Protein AF-A0A9D8HZ42-F1 (afdb_monomer_lite)

pLDDT: mean 72.18, std 19.98, range [39.78, 97.19]

Structure (mmCIF, N/CA/C/O backbone):
data_AF-A0A9D8HZ42-F1
#
_entry.id   AF-A0A9D8HZ42-F1
#
loop_
_atom_site.group_PDB
_atom_site.id
_atom_site.type_symbol
_atom_site.label_atom_id
_atom_site.label_alt_id
_atom_site.label_comp_id
_atom_site.label_asym_id
_atom_site.label_entity_id
_atom_site.label_seq_id
_atom_site.pdbx_PDB_ins_code
_atom_site.Cartn_x
_atom_site.Cartn_y
_atom_site.Cartn_z
_atom_site.occupancy
_atom_site.B_iso_or_equiv
_atom_site.auth_seq_id
_atom_site.auth_comp_id
_atom_site.auth_asym_id
_atom_site.auth_atom_id
_atom_site.pdbx_PDB_model_num
ATOM 1 N N . MET A 1 1 ? 11.167 63.840 -8.674 1.00 50.00 1 MET A N 1
ATOM 2 C CA . MET A 1 1 ? 9.722 63.547 -8.612 1.00 50.00 1 MET A CA 1
ATOM 3 C C . MET A 1 1 ? 9.512 62.473 -7.555 1.00 50.00 1 MET A C 1
ATOM 5 O O . MET A 1 1 ? 9.893 61.334 -7.769 1.00 50.00 1 MET A O 1
ATOM 9 N N . LYS A 1 2 ? 9.051 62.885 -6.369 1.00 45.88 2 LYS A N 1
ATOM 10 C CA . LYS A 1 2 ? 8.659 62.011 -5.256 1.00 45.88 2 LYS A CA 1
ATOM 11 C C . LYS A 1 2 ? 7.223 61.574 -5.529 1.00 45.88 2 LYS A C 1
ATOM 13 O O . LYS A 1 2 ? 6.371 62.453 -5.620 1.00 45.88 2 LYS A O 1
ATOM 18 N N . LEU A 1 3 ? 6.955 60.277 -5.658 1.00 53.12 3 LEU A N 1
ATOM 19 C CA . LEU A 1 3 ? 5.585 59.771 -5.645 1.00 53.12 3 LEU A CA 1
ATOM 20 C C . LEU A 1 3 ? 5.417 58.842 -4.448 1.00 53.12 3 LEU A C 1
ATOM 22 O O . LEU A 1 3 ? 5.932 57.732 -4.385 1.00 53.12 3 LEU A O 1
ATOM 26 N N . VAL A 1 4 ? 4.758 59.434 -3.463 1.00 55.38 4 VAL A N 1
ATOM 27 C CA . VAL A 1 4 ? 4.213 58.860 -2.247 1.00 55.38 4 VAL A CA 1
ATOM 28 C C . VAL A 1 4 ? 2.976 58.060 -2.650 1.00 55.38 4 VAL A C 1
ATOM 30 O O . VAL A 1 4 ? 2.067 58.632 -3.243 1.00 55.38 4 VAL A O 1
ATOM 33 N N . ILE A 1 5 ? 2.914 56.773 -2.310 1.00 61.31 5 ILE A N 1
ATOM 34 C CA . ILE A 1 5 ? 1.642 56.046 -2.222 1.00 61.31 5 ILE A CA 1
ATOM 35 C C . ILE A 1 5 ? 1.498 55.605 -0.769 1.00 61.31 5 ILE A C 1
ATOM 37 O O . ILE A 1 5 ? 2.090 54.633 -0.308 1.00 61.31 5 ILE A O 1
ATOM 41 N N . GLN A 1 6 ? 0.772 56.445 -0.041 1.00 50.09 6 GLN A N 1
ATOM 42 C CA . GLN A 1 6 ? 0.262 56.219 1.299 1.00 50.09 6 GLN A CA 1
ATOM 43 C C . GLN A 1 6 ? -1.041 55.415 1.212 1.00 50.09 6 GLN A C 1
ATOM 45 O O . GLN A 1 6 ? -1.897 55.718 0.387 1.00 50.09 6 GLN A O 1
ATOM 50 N N . LEU A 1 7 ? -1.142 54.424 2.099 1.00 48.72 7 LEU A N 1
ATOM 51 C CA . LEU A 1 7 ? -2.322 53.994 2.856 1.00 48.72 7 LEU A CA 1
ATOM 52 C C . LEU A 1 7 ? -3.714 54.149 2.218 1.00 48.72 7 LEU A C 1
ATOM 54 O O . LEU A 1 7 ? -4.249 55.244 2.065 1.00 48.72 7 LEU A O 1
ATOM 58 N N . SER A 1 8 ? -4.408 53.019 2.095 1.00 49.66 8 SER A N 1
ATOM 59 C CA . SER A 1 8 ? -5.856 52.966 2.295 1.00 49.66 8 SER A CA 1
ATOM 60 C C . SER A 1 8 ? -6.242 51.694 3.050 1.00 49.66 8 SER A C 1
ATOM 62 O O . SER A 1 8 ? -6.147 50.596 2.517 1.00 49.66 8 SER A O 1
ATOM 64 N N . LEU A 1 9 ? -6.648 51.916 4.306 1.00 45.03 9 LEU A N 1
ATOM 65 C CA . LEU A 1 9 ? -7.867 51.397 4.945 1.00 45.03 9 LEU A CA 1
ATOM 66 C C . LEU A 1 9 ? -8.101 49.870 4.894 1.00 45.03 9 LEU A C 1
ATOM 68 O O . LEU A 1 9 ? -8.430 49.312 3.859 1.00 45.03 9 LEU A O 1
ATOM 72 N N . ALA A 1 10 ? -7.986 49.112 5.988 1.00 48.91 10 ALA A N 1
ATOM 73 C CA . ALA A 1 10 ? -8.853 49.164 7.176 1.00 48.91 10 ALA A CA 1
ATOM 74 C C . ALA A 1 10 ? -10.362 49.141 6.846 1.00 48.91 10 ALA A C 1
ATOM 76 O O . ALA A 1 10 ? -11.046 50.139 7.044 1.00 48.91 10 ALA A O 1
ATOM 77 N N . ALA A 1 11 ? -10.868 47.996 6.369 1.00 49.44 11 ALA A N 1
ATOM 78 C CA . ALA A 1 11 ? -12.270 47.580 6.512 1.00 49.44 11 ALA A CA 1
ATOM 79 C C . ALA A 1 11 ? -12.455 46.097 6.122 1.00 49.44 11 ALA A C 1
ATOM 81 O O . ALA A 1 11 ? -12.828 45.787 4.997 1.00 49.44 11 ALA A O 1
ATOM 82 N N . LEU A 1 12 ? -12.253 45.167 7.059 1.00 46.00 12 LEU A N 1
ATOM 83 C CA . LEU A 1 12 ? -13.115 43.980 7.110 1.00 46.00 12 LEU A CA 1
ATOM 84 C C . LEU A 1 12 ? -13.324 43.577 8.571 1.00 46.00 12 LEU A C 1
ATOM 86 O O . LEU A 1 12 ? -12.669 42.710 9.142 1.00 46.00 12 LEU A O 1
ATOM 90 N N . VAL A 1 13 ? -14.212 44.356 9.177 1.00 45.72 13 VAL A N 1
ATOM 91 C CA . VAL A 1 13 ? -14.813 44.157 10.488 1.00 45.72 13 VAL A CA 1
ATOM 92 C C . VAL A 1 13 ? -15.678 42.895 10.463 1.00 45.72 13 VAL A C 1
ATOM 94 O O . VAL A 1 13 ? -16.480 42.705 9.557 1.00 45.72 13 VAL A O 1
ATOM 97 N N . ALA A 1 14 ? -15.480 42.070 11.491 1.00 50.41 14 ALA A N 1
ATOM 98 C CA . ALA A 1 14 ? -16.442 41.204 12.169 1.00 50.41 14 ALA A CA 1
ATOM 99 C C . ALA A 1 14 ? -17.670 40.702 11.382 1.00 50.41 14 ALA A C 1
ATOM 101 O O . ALA A 1 14 ? -18.675 41.396 11.251 1.00 50.41 14 ALA A O 1
ATOM 102 N N . ALA A 1 15 ? -17.659 39.405 11.077 1.00 48.78 15 ALA A N 1
ATOM 103 C CA . ALA A 1 15 ? -18.867 38.586 11.077 1.00 48.78 15 ALA A CA 1
ATOM 104 C C . ALA A 1 15 ? -18.736 37.515 12.174 1.00 48.78 15 ALA A C 1
ATOM 106 O O . ALA A 1 15 ? -18.529 36.336 11.906 1.00 48.78 15 ALA A O 1
ATOM 107 N N . SER A 1 16 ? -18.823 37.954 13.435 1.00 50.09 16 SER A N 1
ATOM 108 C CA . SER A 1 16 ? -19.245 37.085 14.537 1.00 50.09 16 SER A CA 1
ATOM 109 C C . SER A 1 16 ? -20.723 36.774 14.332 1.00 50.09 16 SER A C 1
ATOM 111 O O . SER A 1 16 ? -21.569 37.623 14.608 1.00 50.09 16 SER A O 1
ATOM 113 N N . LEU A 1 17 ? -21.038 35.575 13.852 1.00 53.53 17 LEU A N 1
ATOM 114 C CA . LEU A 1 17 ? -22.392 35.036 13.928 1.00 53.53 17 LEU A CA 1
ATOM 115 C C . LEU A 1 17 ? -22.476 34.087 15.132 1.00 53.53 17 LEU A C 1
ATOM 117 O O . LEU A 1 17 ? -21.701 33.130 15.198 1.00 53.53 17 LEU A O 1
ATOM 121 N N . PRO A 1 18 ? -23.389 34.325 16.091 1.00 55.22 18 PRO A N 1
ATOM 122 C CA . PRO A 1 18 ? -23.717 33.333 17.100 1.00 55.22 18 PRO A CA 1
ATOM 123 C C . PRO A 1 18 ? -24.473 32.193 16.413 1.00 55.22 18 PRO A C 1
ATOM 125 O O . PRO A 1 18 ? -25.532 32.410 15.825 1.00 55.22 18 PRO A O 1
ATOM 128 N N . LEU A 1 19 ? -23.932 30.973 16.472 1.00 51.38 19 LEU A N 1
ATOM 129 C CA . LEU A 1 19 ? -24.676 29.778 16.086 1.00 51.38 19 LEU A CA 1
ATOM 130 C C . LEU A 1 19 ? -25.724 29.524 17.176 1.00 51.38 19 LEU A C 1
ATOM 132 O O . LEU A 1 19 ? -25.480 28.862 18.186 1.00 51.38 19 LEU A O 1
ATOM 136 N N . GLU A 1 20 ? -26.864 30.181 17.001 1.00 52.03 20 GLU A N 1
ATOM 137 C CA . GLU A 1 20 ? -28.043 30.059 17.834 1.00 52.03 20 GLU A CA 1
ATOM 138 C C . GLU A 1 20 ? -28.549 28.614 17.815 1.00 52.03 20 GLU A C 1
ATOM 140 O O . GLU A 1 20 ? -28.597 27.934 16.788 1.00 52.03 20 GLU A O 1
ATOM 145 N N . ALA A 1 21 ? -28.918 28.151 19.000 1.00 55.91 21 ALA A N 1
ATOM 146 C CA . ALA A 1 21 ? -29.422 26.827 19.266 1.00 55.91 21 ALA A CA 1
ATOM 147 C C . ALA A 1 21 ? -30.713 26.541 18.482 1.00 55.91 21 ALA A C 1
ATOM 149 O O . ALA A 1 21 ? -31.799 26.947 18.889 1.00 55.91 21 ALA A O 1
ATOM 150 N N . GLN A 1 22 ? -30.629 25.714 17.440 1.00 51.94 22 GLN A N 1
ATOM 151 C CA . GLN A 1 22 ? -31.795 24.979 16.950 1.00 51.94 22 GLN A CA 1
ATOM 152 C C . GLN A 1 22 ? -32.028 23.746 17.827 1.00 51.94 22 GLN A C 1
ATOM 154 O O . GLN A 1 22 ? -31.732 22.607 17.477 1.00 51.94 22 GLN A O 1
ATOM 159 N N . ARG A 1 23 ? -32.598 23.993 19.011 1.00 57.38 23 ARG A N 1
ATOM 160 C CA . ARG A 1 23 ? -33.447 23.010 19.687 1.00 57.38 23 ARG A CA 1
ATOM 161 C C . ARG A 1 23 ? -34.766 22.965 18.923 1.00 57.38 23 ARG A C 1
ATOM 163 O O . ARG A 1 23 ? -35.568 23.887 19.034 1.00 57.38 23 ARG A O 1
ATOM 170 N N . GLY A 1 24 ? -34.998 21.907 18.149 1.00 49.66 24 GLY A N 1
ATOM 171 C CA . GLY A 1 24 ? -36.220 21.815 17.359 1.00 49.66 24 GLY A CA 1
ATOM 172 C C . GLY A 1 24 ? -36.490 20.456 16.728 1.00 49.66 24 GLY A C 1
ATOM 173 O O . GLY A 1 24 ? -36.229 20.277 15.550 1.00 49.66 24 GLY A O 1
ATOM 174 N N . ARG A 1 25 ? -37.176 19.607 17.507 1.00 51.31 25 ARG A N 1
ATOM 175 C CA . ARG A 1 25 ? -38.093 18.516 17.108 1.00 51.31 25 ARG A CA 1
ATOM 176 C C . ARG A 1 25 ? -37.507 17.115 16.844 1.00 51.31 25 ARG A C 1
ATOM 178 O O . ARG A 1 25 ? -36.838 16.906 15.838 1.00 51.31 25 ARG A O 1
ATOM 185 N N . PRO A 1 26 ? -37.884 16.112 17.667 1.00 53.16 26 PRO A N 1
ATOM 186 C CA . PRO A 1 26 ? -37.837 14.716 17.261 1.00 53.16 26 PRO A CA 1
ATOM 187 C C . PRO A 1 26 ? -39.012 14.454 16.313 1.00 53.16 26 PRO A C 1
ATOM 189 O O . PRO A 1 26 ? -40.171 14.423 16.730 1.00 53.16 26 PRO A O 1
ATOM 192 N N . LEU A 1 27 ? -38.729 14.290 15.023 1.00 54.66 27 LEU A N 1
ATOM 193 C CA . LEU A 1 27 ? -39.674 13.629 14.133 1.00 54.66 27 LEU A CA 1
ATOM 194 C C . LEU A 1 27 ? -39.530 12.131 14.378 1.00 54.66 27 LEU A C 1
ATOM 196 O O . LEU A 1 27 ? -38.496 11.536 14.082 1.00 54.66 27 LEU A O 1
ATOM 200 N N . GLY A 1 28 ? -40.564 11.557 14.992 1.00 52.62 28 GLY A N 1
ATOM 201 C CA . GLY A 1 28 ? -40.719 10.120 15.123 1.00 52.62 28 GLY A CA 1
ATOM 202 C C . GLY A 1 28 ? -40.679 9.485 13.742 1.00 52.62 28 GLY A C 1
ATOM 203 O O . GLY A 1 28 ? -41.594 9.667 12.940 1.00 52.62 28 GLY A O 1
ATOM 204 N N . VAL A 1 29 ? -39.603 8.754 13.473 1.00 50.19 29 VAL A N 1
ATOM 205 C CA . VAL A 1 29 ? -39.558 7.815 12.362 1.00 50.19 29 VAL A CA 1
ATOM 206 C C . VAL A 1 29 ? -40.352 6.603 12.814 1.00 50.19 29 VAL A C 1
ATOM 208 O O . VAL A 1 29 ? -39.977 5.883 13.739 1.00 50.19 29 VAL A O 1
ATOM 211 N N . THR A 1 30 ? -41.508 6.451 12.187 1.00 48.22 30 THR A N 1
ATOM 212 C CA . THR A 1 30 ? -42.338 5.259 12.227 1.00 48.22 30 THR A CA 1
ATOM 213 C C . THR A 1 30 ? -41.481 4.043 11.899 1.00 48.22 30 THR A C 1
ATOM 215 O O . THR A 1 30 ? -40.884 3.968 10.825 1.00 48.22 30 THR A O 1
ATOM 218 N N . VAL A 1 31 ? -41.434 3.113 12.849 1.00 49.31 31 VAL A N 1
ATOM 219 C CA . VAL A 1 31 ? -40.991 1.733 12.670 1.00 49.31 31 VAL A CA 1
ATOM 220 C C . VAL A 1 31 ? -41.809 1.152 11.520 1.00 49.31 31 VAL A C 1
ATOM 222 O O . VAL A 1 31 ? -42.988 0.858 11.679 1.00 49.31 31 VAL A O 1
ATOM 225 N N . GLY A 1 32 ? -41.205 1.105 10.336 1.00 46.09 32 GLY A N 1
ATOM 226 C CA . GLY A 1 32 ? -41.734 0.367 9.205 1.00 46.09 32 GLY A CA 1
ATOM 227 C C . GLY A 1 32 ? -41.406 -1.098 9.417 1.00 46.09 32 GLY A C 1
ATOM 228 O O . GLY A 1 32 ? -40.233 -1.472 9.422 1.00 46.09 32 GLY A O 1
ATOM 229 N N . ASP A 1 33 ? -42.452 -1.889 9.630 1.00 48.25 33 ASP A N 1
ATOM 230 C CA . ASP A 1 33 ? -42.457 -3.339 9.537 1.00 48.25 33 ASP A CA 1
ATOM 231 C C . ASP A 1 33 ? -41.571 -3.823 8.385 1.00 48.25 33 ASP A C 1
ATOM 233 O O . ASP A 1 33 ? -41.801 -3.508 7.216 1.00 48.25 33 ASP A O 1
ATOM 237 N N . ASN A 1 34 ? -40.547 -4.599 8.728 1.00 49.28 34 ASN A N 1
ATOM 238 C CA . ASN A 1 34 ? -39.770 -5.373 7.778 1.00 49.28 34 ASN A CA 1
ATOM 239 C C . ASN A 1 34 ? -40.391 -6.782 7.713 1.00 49.28 34 ASN A C 1
ATOM 241 O O . ASN A 1 34 ? -40.210 -7.547 8.662 1.00 49.28 34 ASN A O 1
ATOM 245 N N . PRO A 1 35 ? -41.133 -7.155 6.651 1.00 58.59 35 PRO A N 1
ATOM 246 C CA . PRO A 1 35 ? -41.781 -8.462 6.567 1.00 58.59 35 PRO A CA 1
ATOM 247 C C . PRO A 1 35 ? -40.843 -9.607 6.139 1.00 58.59 35 PRO A C 1
ATOM 249 O O . PRO A 1 35 ? -41.323 -10.711 5.911 1.00 58.59 35 PRO A O 1
ATOM 252 N N . ASN A 1 36 ? -39.522 -9.404 6.073 1.00 50.81 36 ASN A N 1
ATOM 253 C CA . ASN A 1 36 ? -38.561 -10.468 5.754 1.00 50.81 36 ASN A CA 1
ATOM 254 C C . ASN A 1 36 ? -37.831 -10.999 7.000 1.00 50.81 36 ASN A C 1
ATOM 256 O O . ASN A 1 36 ? -36.605 -11.023 7.071 1.00 50.81 36 ASN A O 1
ATOM 260 N N . ALA A 1 37 ? -38.596 -11.467 7.986 1.00 49.25 37 ALA A N 1
ATOM 261 C CA . ALA A 1 37 ? -38.114 -12.440 8.965 1.00 49.25 37 ALA A CA 1
ATOM 262 C C . ALA A 1 37 ? -38.459 -13.849 8.460 1.00 49.25 37 ALA A C 1
ATOM 264 O O . ALA A 1 37 ? -39.308 -14.546 9.019 1.00 49.25 37 ALA A O 1
ATOM 265 N N . GLU A 1 38 ? -37.832 -14.256 7.353 1.00 45.25 38 GLU A N 1
ATOM 266 C CA . GLU A 1 38 ? -37.942 -15.632 6.887 1.00 45.25 38 GLU A CA 1
ATOM 267 C C . GLU A 1 38 ? -37.168 -16.522 7.863 1.00 45.25 38 GLU A C 1
ATOM 269 O O . GLU A 1 38 ? -35.947 -16.466 8.015 1.00 45.25 38 GLU A O 1
ATOM 274 N N . THR A 1 39 ? -37.954 -17.272 8.620 1.00 50.91 39 THR A N 1
ATOM 275 C CA . THR A 1 39 ? -37.548 -18.155 9.700 1.00 50.91 39 THR A CA 1
ATOM 276 C C . THR A 1 39 ? -36.725 -19.303 9.121 1.00 50.91 39 THR A C 1
ATOM 278 O O . THR A 1 39 ? -37.279 -20.275 8.613 1.00 50.91 39 THR A O 1
ATOM 281 N N . GLN A 1 40 ? -35.397 -19.223 9.213 1.00 48.38 40 GLN A N 1
ATOM 282 C CA . GLN A 1 40 ? -34.543 -20.394 9.029 1.00 48.38 40 GLN A CA 1
ATOM 283 C C . GLN A 1 40 ? -34.653 -21.272 10.278 1.00 48.38 40 GLN A C 1
ATOM 285 O O . GLN A 1 40 ? -33.942 -21.112 11.270 1.00 48.38 40 GLN A O 1
ATOM 290 N N . ALA A 1 41 ? -35.623 -22.182 10.228 1.00 51.25 41 ALA A N 1
ATOM 291 C CA . ALA A 1 41 ? -35.761 -23.288 11.153 1.00 51.25 41 ALA A CA 1
ATOM 292 C C . ALA A 1 41 ? -34.487 -24.144 11.113 1.00 51.25 41 ALA A C 1
ATOM 294 O O . ALA A 1 41 ? -34.112 -24.688 10.073 1.00 51.25 41 ALA A O 1
ATOM 295 N N . GLY A 1 42 ? -33.814 -24.248 12.258 1.00 51.47 42 GLY A N 1
ATOM 296 C CA . GLY A 1 42 ? -32.706 -25.175 12.442 1.00 51.47 42 GLY A CA 1
ATOM 297 C C . GLY A 1 42 ? -33.171 -26.632 12.314 1.00 51.47 42 GLY A C 1
ATOM 298 O O . GLY A 1 42 ? -34.296 -26.953 12.711 1.00 51.47 42 GLY A O 1
ATOM 299 N N . PRO A 1 43 ? -32.331 -27.537 11.785 1.00 67.25 43 PRO A N 1
ATOM 300 C CA . PRO A 1 43 ? -32.638 -28.958 11.801 1.00 67.25 43 PRO A CA 1
ATOM 301 C C . PRO A 1 43 ? -32.551 -29.515 13.236 1.00 67.25 43 PRO A C 1
ATOM 303 O O . PRO A 1 43 ? -31.671 -29.109 14.005 1.00 67.25 43 PRO A O 1
ATOM 306 N N . PRO A 1 44 ? -33.441 -30.451 13.615 1.00 57.88 44 PRO A N 1
ATOM 307 C CA . PRO A 1 44 ? -33.416 -31.070 14.929 1.00 57.88 44 PRO A CA 1
ATOM 308 C C . PRO A 1 44 ? -32.184 -31.962 15.097 1.00 57.88 44 PRO A C 1
ATOM 310 O O . PRO A 1 44 ? -31.760 -32.680 14.192 1.00 57.88 44 PRO A O 1
ATOM 313 N N . ALA A 1 45 ? -31.634 -31.929 16.308 1.00 57.22 45 ALA A N 1
ATOM 314 C CA . ALA A 1 45 ? -30.684 -32.912 16.787 1.00 57.22 45 ALA A CA 1
ATOM 315 C C . ALA A 1 45 ? -31.360 -34.290 16.838 1.00 57.22 45 ALA A C 1
ATOM 317 O O . ALA A 1 45 ? -32.245 -34.514 17.662 1.00 57.22 45 ALA A O 1
ATOM 318 N N . GLU A 1 46 ? -30.914 -35.223 15.998 1.00 48.53 46 GLU A N 1
ATOM 319 C CA . GLU A 1 46 ? -31.308 -36.624 16.095 1.00 48.53 46 GLU A CA 1
ATOM 320 C C . GLU A 1 46 ? -30.064 -37.510 16.133 1.00 48.53 46 GLU A C 1
ATOM 322 O O . GLU A 1 46 ? -29.208 -37.508 15.247 1.00 48.53 46 GLU A O 1
ATOM 327 N N . GLY A 1 47 ? -29.922 -38.211 17.254 1.00 55.72 47 GLY A N 1
ATOM 328 C CA . GLY A 1 47 ? -28.787 -39.062 17.536 1.00 55.72 47 GLY A CA 1
ATOM 329 C C . GLY A 1 47 ? -28.829 -40.367 16.752 1.00 55.72 47 GLY A C 1
ATOM 330 O O . GLY A 1 47 ? -29.849 -41.042 16.683 1.00 55.72 47 GLY A O 1
ATOM 331 N N . ALA A 1 48 ? -27.662 -40.805 16.292 1.00 49.12 48 ALA A N 1
ATOM 332 C CA . ALA A 1 48 ? -27.419 -42.206 15.986 1.00 49.12 48 ALA A CA 1
ATOM 333 C C . ALA A 1 48 ? -25.988 -42.575 16.384 1.00 49.12 48 ALA A C 1
ATOM 335 O O . ALA A 1 48 ? -25.024 -42.432 15.637 1.00 49.12 48 ALA A O 1
ATOM 336 N N . ARG A 1 49 ? -25.864 -43.098 17.606 1.00 56.34 49 ARG A N 1
ATOM 337 C CA . ARG A 1 49 ? -24.803 -44.046 17.948 1.00 56.34 49 ARG A CA 1
ATOM 338 C C . ARG A 1 49 ? -24.977 -45.265 17.040 1.00 56.34 49 ARG A C 1
ATOM 340 O O . ARG A 1 49 ? -26.070 -45.825 17.053 1.00 56.34 49 ARG A O 1
ATOM 347 N N . ARG A 1 50 ? -23.925 -45.721 16.350 1.00 49.81 50 ARG A N 1
ATOM 348 C CA . ARG A 1 50 ? -23.665 -47.145 16.038 1.00 49.81 50 ARG A CA 1
ATOM 349 C C . ARG A 1 50 ? -22.336 -47.319 15.294 1.00 49.81 50 ARG A C 1
ATOM 351 O O . ARG A 1 50 ? -22.121 -46.722 14.253 1.00 49.81 50 ARG A O 1
ATOM 358 N N . GLY A 1 51 ? -21.506 -48.220 15.824 1.00 44.59 51 GLY A N 1
ATOM 359 C CA . GLY A 1 51 ? -20.585 -49.038 15.034 1.00 44.59 51 GLY A CA 1
ATOM 360 C C . GLY A 1 51 ? -19.181 -48.485 14.806 1.00 44.59 51 GLY A C 1
ATOM 361 O O . GLY A 1 51 ? -18.897 -47.933 13.754 1.00 44.59 51 GLY A O 1
ATOM 362 N N . ARG A 1 52 ? -18.262 -48.757 15.740 1.00 48.75 52 ARG A N 1
ATOM 363 C CA . ARG A 1 52 ? -16.839 -48.921 15.403 1.00 48.75 52 ARG A CA 1
ATOM 364 C C . ARG A 1 52 ? -16.667 -50.300 14.749 1.00 48.75 52 ARG A C 1
ATOM 366 O O . ARG A 1 52 ? -16.848 -51.287 15.463 1.00 48.75 52 ARG A O 1
ATOM 373 N N . PRO A 1 53 ? -16.306 -50.417 13.460 1.00 56.97 53 PRO A N 1
ATOM 374 C CA . PRO A 1 53 ? -15.775 -51.669 12.951 1.00 56.97 53 PRO A CA 1
ATOM 375 C C . PRO A 1 53 ? -14.335 -51.829 13.456 1.00 56.97 53 PRO A C 1
ATOM 377 O O . PRO A 1 53 ? -13.433 -51.076 13.094 1.00 56.97 53 PRO A O 1
ATOM 380 N N . LEU A 1 54 ? -14.134 -52.815 14.329 1.00 56.78 54 LEU A N 1
ATOM 381 C CA . LEU A 1 54 ? -12.833 -53.444 14.519 1.00 56.78 54 LEU A CA 1
ATOM 382 C C . LEU A 1 54 ? -12.539 -54.220 13.230 1.00 56.78 54 LEU A C 1
ATOM 384 O O . LEU A 1 54 ? -13.244 -55.172 12.907 1.00 56.78 54 LEU A O 1
ATOM 388 N N . GLY A 1 55 ? -11.548 -53.762 12.469 1.00 46.06 55 GLY A N 1
ATOM 389 C CA . GLY A 1 55 ? -11.245 -54.282 11.141 1.00 46.06 55 GLY A CA 1
ATOM 390 C C . GLY A 1 55 ? -9.766 -54.160 10.798 1.00 46.06 55 GLY A C 1
ATOM 391 O O . GLY A 1 55 ? -9.367 -53.219 10.131 1.00 46.06 55 GLY A O 1
ATOM 392 N N . VAL A 1 56 ? -8.995 -55.143 11.267 1.00 44.44 56 VAL A N 1
ATOM 393 C CA . VAL A 1 56 ? -7.984 -55.874 10.483 1.00 44.44 56 VAL A CA 1
ATOM 394 C C . VAL A 1 56 ? -6.806 -55.052 9.930 1.00 44.44 56 VAL A C 1
ATOM 396 O O . VAL A 1 56 ? -6.829 -54.494 8.839 1.00 44.44 56 VAL A O 1
ATOM 399 N N . THR A 1 57 ? -5.699 -55.097 10.673 1.00 48.56 57 THR A N 1
ATOM 400 C CA . THR A 1 57 ? -4.341 -54.847 10.175 1.00 48.56 57 THR A CA 1
ATOM 401 C C . THR A 1 57 ? -3.915 -55.985 9.240 1.00 48.56 57 THR A C 1
ATOM 403 O O . THR A 1 57 ? -3.618 -57.083 9.713 1.00 48.56 57 THR A O 1
ATOM 406 N N . VAL A 1 58 ? -3.854 -55.741 7.930 1.00 48.62 58 VAL A N 1
ATOM 407 C CA . VAL A 1 58 ? -3.204 -56.642 6.962 1.00 48.62 58 VAL A CA 1
ATOM 408 C C . VAL A 1 58 ? -2.183 -55.853 6.157 1.00 48.62 58 VAL A C 1
ATOM 410 O O . VAL A 1 58 ? -2.515 -54.841 5.553 1.00 48.62 58 VAL A O 1
ATOM 413 N N . GLY A 1 59 ? -0.959 -56.382 6.125 1.00 41.28 59 GLY A N 1
ATOM 414 C CA . GLY A 1 59 ? -0.046 -56.226 4.997 1.00 41.28 59 GLY A CA 1
ATOM 415 C C . GLY A 1 59 ? 0.722 -54.915 4.943 1.00 41.28 59 GLY A C 1
ATOM 416 O O . GLY A 1 59 ? 0.316 -53.968 4.285 1.00 41.28 59 GLY A O 1
ATOM 417 N N . ARG A 1 60 ? 1.896 -54.919 5.571 1.00 49.03 60 ARG A N 1
ATOM 418 C CA . ARG A 1 60 ? 2.989 -53.974 5.342 1.00 49.03 60 ARG A CA 1
ATOM 419 C C . ARG A 1 60 ? 3.732 -54.404 4.063 1.00 49.03 60 ARG A C 1
ATOM 421 O O . ARG A 1 60 ? 4.414 -55.426 4.127 1.00 49.03 60 ARG A O 1
ATOM 428 N N . PRO A 1 61 ? 3.638 -53.693 2.924 1.00 48.59 61 PRO A N 1
ATOM 429 C CA . PRO A 1 61 ? 4.703 -53.723 1.937 1.00 48.59 61 PRO A CA 1
ATOM 430 C C . PRO A 1 61 ? 5.853 -52.880 2.489 1.00 48.59 61 PRO A C 1
ATOM 432 O O . PRO A 1 61 ? 5.800 -51.653 2.552 1.00 48.59 61 PRO A O 1
ATOM 435 N N . SER A 1 62 ? 6.859 -53.585 2.990 1.00 58.72 62 SER A N 1
ATOM 436 C CA . SER A 1 62 ? 8.228 -53.093 3.050 1.00 58.72 62 SER A CA 1
ATOM 437 C C . SER A 1 62 ? 8.644 -52.785 1.616 1.00 58.72 62 SER A C 1
ATOM 439 O O . SER A 1 62 ? 8.559 -53.695 0.805 1.00 58.72 62 SER A O 1
ATOM 441 N N . ASP A 1 63 ? 8.954 -51.526 1.305 1.00 43.28 63 ASP A N 1
ATOM 442 C CA . ASP A 1 63 ? 10.025 -51.094 0.395 1.00 43.28 63 ASP A CA 1
ATOM 443 C C . ASP A 1 63 ? 9.918 -49.579 0.119 1.00 43.28 63 ASP A C 1
ATOM 445 O O . ASP A 1 63 ? 8.829 -49.042 -0.084 1.00 43.28 63 ASP A O 1
ATOM 449 N N . ALA A 1 64 ? 11.090 -48.936 0.078 1.00 47.28 64 ALA A N 1
ATOM 450 C CA . ALA A 1 64 ? 11.394 -47.569 -0.367 1.00 47.28 64 ALA A CA 1
ATOM 451 C C . ALA A 1 64 ? 11.223 -46.407 0.641 1.00 47.28 64 ALA A C 1
ATOM 453 O O . ALA A 1 64 ? 10.354 -45.546 0.526 1.00 47.28 64 ALA A O 1
ATOM 454 N N . ASP A 1 65 ? 12.153 -46.352 1.598 1.00 42.75 65 ASP A N 1
ATOM 455 C CA . ASP A 1 65 ? 13.057 -45.209 1.827 1.00 42.75 65 ASP A CA 1
ATOM 456 C C . ASP A 1 65 ? 12.528 -43.798 1.495 1.00 42.75 65 ASP A C 1
ATOM 458 O O . ASP A 1 65 ? 12.965 -43.129 0.558 1.00 42.75 65 ASP A O 1
ATOM 462 N N . SER A 1 66 ? 11.613 -43.286 2.313 1.00 50.62 66 SER A N 1
ATOM 463 C CA . SER A 1 66 ? 11.355 -41.837 2.423 1.00 50.62 66 SER A CA 1
ATOM 464 C C . SER A 1 66 ? 11.194 -41.400 3.883 1.00 50.62 66 SER A C 1
ATOM 466 O O . SER A 1 66 ? 10.531 -40.409 4.194 1.00 50.62 66 SER A O 1
ATOM 468 N N . GLU A 1 67 ? 11.815 -42.146 4.802 1.00 43.50 67 GLU A N 1
ATOM 469 C CA . GLU A 1 67 ? 11.840 -41.827 6.224 1.00 43.50 67 GLU A CA 1
ATOM 470 C C . GLU A 1 67 ? 12.736 -40.613 6.519 1.00 43.50 67 GLU A C 1
ATOM 472 O O . GLU A 1 67 ? 13.961 -40.677 6.557 1.00 43.50 67 GLU A O 1
ATOM 477 N N . SER A 1 68 ? 12.061 -39.535 6.912 1.00 48.28 68 SER A N 1
ATOM 478 C CA . SER A 1 68 ? 12.389 -38.775 8.124 1.00 48.28 68 SER A CA 1
ATOM 479 C C . SER A 1 68 ? 13.554 -37.775 8.084 1.00 48.28 68 SER A C 1
ATOM 481 O O . SER A 1 68 ? 14.480 -37.828 8.883 1.00 48.28 68 SER A O 1
ATOM 483 N N . ASP A 1 69 ? 13.369 -36.690 7.331 1.00 48.09 69 ASP A N 1
ATOM 484 C CA . ASP A 1 69 ? 13.914 -35.372 7.722 1.00 48.09 69 ASP A CA 1
ATOM 485 C C . ASP A 1 69 ? 12.952 -34.637 8.699 1.00 48.09 69 ASP A C 1
ATOM 487 O O . ASP A 1 69 ? 12.860 -33.411 8.744 1.00 48.09 69 ASP A O 1
ATOM 491 N N . ALA A 1 70 ? 12.155 -35.398 9.463 1.00 52.88 70 ALA A N 1
ATOM 492 C CA . ALA A 1 70 ? 11.007 -34.912 10.241 1.00 52.88 70 ALA A CA 1
ATOM 493 C C . ALA A 1 70 ? 11.310 -34.620 11.722 1.00 52.88 70 ALA A C 1
ATOM 495 O O . ALA A 1 70 ? 10.416 -34.230 12.469 1.00 52.88 70 ALA A O 1
ATOM 496 N N . ALA A 1 71 ? 12.553 -34.779 12.175 1.00 50.94 71 ALA A N 1
ATOM 497 C CA . ALA A 1 71 ? 12.892 -34.582 13.582 1.00 50.94 71 ALA A CA 1
ATOM 498 C C . ALA A 1 71 ? 14.292 -33.992 13.761 1.00 50.94 71 ALA A C 1
ATOM 500 O O . ALA A 1 71 ? 15.107 -34.527 14.504 1.00 50.94 71 ALA A O 1
ATOM 501 N N . ARG A 1 72 ? 14.586 -32.855 13.119 1.00 55.97 72 ARG A N 1
ATOM 502 C CA . ARG A 1 72 ? 15.618 -31.962 13.665 1.00 55.97 72 ARG A CA 1
ATOM 503 C C . ARG A 1 72 ? 15.003 -31.200 14.846 1.00 55.97 72 ARG A C 1
ATOM 505 O O . ARG A 1 72 ? 14.232 -30.269 14.592 1.00 55.97 72 ARG A O 1
ATOM 512 N N . PRO A 1 73 ? 15.309 -31.540 16.116 1.00 49.97 73 PRO A N 1
ATOM 513 C CA . PRO A 1 73 ? 14.933 -30.720 17.264 1.00 49.97 73 PRO A CA 1
ATOM 514 C C . PRO A 1 73 ? 15.662 -29.377 17.142 1.00 49.97 73 PRO A C 1
ATOM 516 O O . PRO A 1 73 ? 16.833 -29.249 17.479 1.00 49.97 73 PRO A O 1
ATOM 519 N N . GLY A 1 74 ? 14.999 -28.392 16.540 1.00 62.09 74 GLY A N 1
ATOM 520 C CA . GLY A 1 74 ? 15.599 -27.100 16.194 1.00 62.09 74 GLY A CA 1
ATOM 521 C C . GLY A 1 74 ? 15.197 -26.560 14.822 1.00 62.09 74 GLY A C 1
ATOM 522 O O . GLY A 1 74 ? 15.472 -25.397 14.528 1.00 62.09 74 GLY A O 1
ATOM 523 N N . GLY A 1 75 ? 14.510 -27.350 13.989 1.00 51.72 75 GLY A N 1
ATOM 524 C CA . GLY A 1 75 ? 13.840 -26.828 12.803 1.00 51.72 75 GLY A CA 1
ATOM 525 C C . GLY A 1 75 ? 12.707 -25.902 13.230 1.00 51.72 75 GLY A C 1
ATOM 526 O O . GLY A 1 75 ? 11.652 -26.368 13.653 1.00 51.72 75 GLY A O 1
ATOM 527 N N . ARG A 1 76 ? 12.927 -24.583 13.160 1.00 61.97 76 ARG A N 1
ATOM 528 C CA . ARG A 1 76 ? 11.848 -23.602 13.321 1.00 61.97 76 ARG A CA 1
ATOM 529 C C . ARG A 1 76 ? 10.748 -24.009 12.333 1.00 61.97 76 ARG A C 1
ATOM 531 O O . ARG A 1 76 ? 11.080 -24.146 11.152 1.00 61.97 76 ARG A O 1
ATOM 538 N N . PRO A 1 77 ? 9.497 -24.239 12.776 1.00 55.03 77 PRO A N 1
ATOM 539 C CA . PRO A 1 77 ? 8.428 -24.584 11.852 1.00 55.03 77 PRO A CA 1
ATOM 540 C C . PRO A 1 77 ? 8.427 -23.545 10.726 1.00 55.03 77 PRO A C 1
ATOM 542 O O . PRO A 1 77 ? 8.647 -22.358 11.018 1.00 55.03 77 PRO A O 1
ATOM 545 N N . PRO 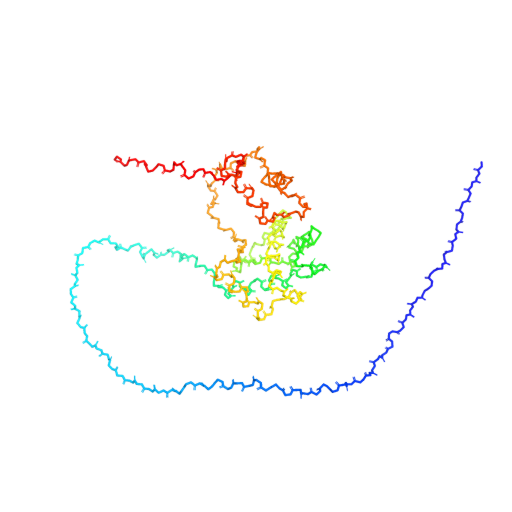A 1 78 ? 8.275 -23.965 9.453 1.00 62.97 78 PRO A N 1
ATOM 546 C CA . PRO A 1 78 ? 8.190 -23.020 8.352 1.00 62.97 78 PRO A CA 1
ATOM 547 C C . PRO A 1 78 ? 7.137 -21.997 8.751 1.00 62.97 78 PRO A C 1
ATOM 549 O O . PRO A 1 78 ? 6.055 -22.387 9.187 1.00 62.97 78 PRO A O 1
ATOM 552 N N . ALA A 1 79 ? 7.499 -20.712 8.723 1.00 69.62 79 ALA A N 1
ATOM 553 C CA . ALA A 1 79 ? 6.581 -19.656 9.113 1.00 69.62 79 ALA A CA 1
ATOM 554 C C . ALA A 1 79 ? 5.333 -19.819 8.244 1.00 69.62 79 ALA A C 1
ATOM 556 O O . ALA A 1 79 ? 5.385 -19.564 7.039 1.00 69.62 79 ALA A O 1
ATOM 557 N N . GLY A 1 80 ? 4.265 -20.356 8.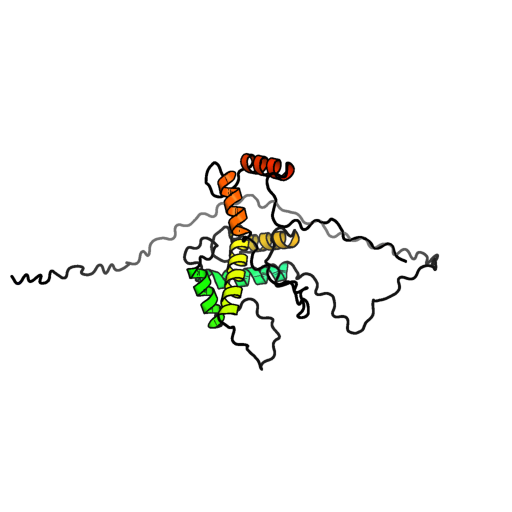844 1.00 74.69 80 GLY A N 1
ATOM 558 C CA . GLY A 1 80 ? 3.005 -20.571 8.158 1.00 74.69 80 GLY A CA 1
ATOM 559 C C . GLY A 1 80 ? 2.569 -19.251 7.550 1.00 74.69 80 GLY A C 1
ATOM 560 O O . GLY A 1 80 ? 2.893 -18.181 8.084 1.00 74.69 80 GLY A O 1
ATOM 561 N N . ARG A 1 81 ? 1.870 -19.318 6.414 1.00 74.19 81 ARG A N 1
ATOM 562 C CA . ARG A 1 81 ? 1.213 -18.123 5.886 1.00 74.19 81 ARG A CA 1
ATOM 563 C C . ARG A 1 81 ? 0.404 -17.510 7.033 1.00 74.19 81 ARG A C 1
ATOM 565 O O . ARG A 1 81 ? -0.254 -18.269 7.750 1.00 74.19 81 ARG A O 1
ATOM 572 N N . PRO A 1 82 ? 0.529 -16.197 7.275 1.00 77.50 82 PRO A N 1
ATOM 573 C CA . PRO A 1 82 ? -0.249 -15.562 8.319 1.00 77.50 82 PRO A CA 1
ATOM 574 C C . PRO A 1 82 ? -1.724 -15.849 8.055 1.00 77.50 82 PRO A C 1
ATOM 576 O O . PRO A 1 82 ? -2.176 -15.806 6.911 1.00 77.50 82 PRO A O 1
ATOM 579 N N . ASP A 1 83 ? -2.437 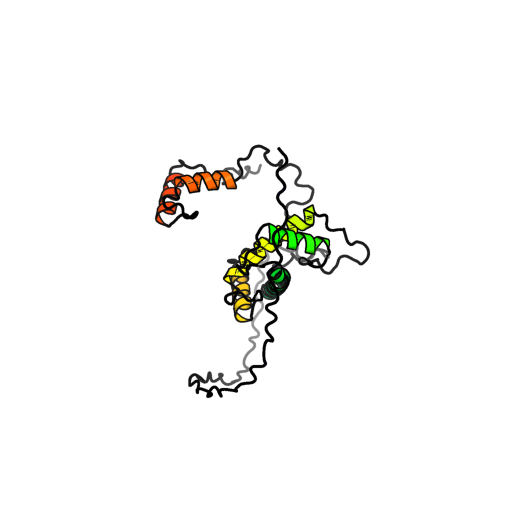-16.191 9.119 1.00 87.31 83 ASP A N 1
ATOM 580 C CA . ASP A 1 83 ? -3.868 -16.433 9.061 1.00 87.31 83 ASP A CA 1
ATOM 581 C C . ASP A 1 83 ? -4.587 -15.194 8.469 1.00 87.31 83 ASP A C 1
ATOM 583 O O . ASP A 1 83 ? -4.190 -14.054 8.775 1.00 87.31 83 ASP A O 1
ATOM 587 N N . PRO A 1 84 ? -5.578 -15.376 7.573 1.00 85.81 84 PRO A N 1
ATOM 588 C CA . PRO A 1 84 ? -6.272 -14.264 6.929 1.00 85.81 84 PRO A CA 1
ATOM 589 C C . PRO A 1 84 ? -6.965 -13.342 7.939 1.00 85.81 84 PRO A C 1
ATOM 591 O O . PRO A 1 84 ? -6.944 -12.127 7.733 1.00 85.81 84 PRO A O 1
ATOM 594 N N . ASP A 1 85 ? -7.479 -13.863 9.059 1.00 84.81 85 ASP A N 1
ATOM 595 C CA . ASP A 1 85 ? -8.093 -13.046 10.109 1.00 84.81 85 ASP A CA 1
ATOM 596 C C . ASP A 1 85 ? -7.051 -12.139 10.764 1.00 84.81 85 ASP A C 1
ATOM 598 O O . ASP A 1 85 ? -7.223 -10.921 10.831 1.00 84.81 85 ASP A O 1
ATOM 602 N N . SER A 1 86 ? -5.902 -12.711 11.138 1.00 86.88 86 SER A N 1
ATOM 603 C CA . SER A 1 86 ? -4.780 -11.950 11.705 1.00 86.88 86 SER A CA 1
ATOM 604 C C . SER A 1 86 ? -4.223 -10.897 10.741 1.00 86.88 86 SER A C 1
ATOM 606 O O . SER A 1 86 ? -3.659 -9.887 11.171 1.00 86.88 86 SER A O 1
ATOM 608 N N . SER A 1 87 ? -4.315 -11.148 9.436 1.00 86.31 87 SER A N 1
ATOM 609 C CA . SER A 1 87 ? -3.851 -10.222 8.402 1.00 86.31 87 SER A CA 1
ATOM 610 C C . SER A 1 87 ? -4.831 -9.064 8.225 1.00 86.31 87 SER A C 1
ATOM 612 O O . SER A 1 87 ? -4.407 -7.908 8.246 1.00 86.31 87 SER A O 1
ATOM 614 N N . ALA A 1 88 ? -6.129 -9.357 8.147 1.00 87.06 88 ALA A N 1
ATOM 615 C CA . ALA A 1 88 ? -7.177 -8.351 8.029 1.00 87.06 88 ALA A CA 1
ATOM 616 C C . ALA A 1 88 ? -7.238 -7.419 9.248 1.00 87.06 88 ALA A C 1
ATOM 618 O O . ALA A 1 88 ? -7.292 -6.205 9.077 1.00 87.06 88 ALA A O 1
ATOM 619 N N . GLU A 1 89 ? -7.120 -7.947 10.471 1.00 88.81 89 GLU A N 1
ATOM 620 C CA . GLU A 1 89 ? -7.077 -7.120 11.688 1.00 88.81 89 GLU A CA 1
ATOM 621 C C . GLU A 1 89 ? -5.896 -6.140 11.687 1.00 88.81 89 GLU A C 1
ATOM 623 O O . GLU A 1 89 ? -6.028 -4.971 12.059 1.00 88.81 89 GLU A O 1
ATOM 628 N N . ARG A 1 90 ? -4.719 -6.596 11.240 1.00 88.00 90 ARG A N 1
ATOM 629 C CA . ARG A 1 90 ? -3.536 -5.730 11.132 1.00 88.00 90 ARG A CA 1
ATOM 630 C C . ARG A 1 90 ? -3.729 -4.629 10.100 1.00 88.00 90 ARG A C 1
ATOM 632 O O . ARG A 1 90 ? -3.239 -3.524 10.320 1.00 88.00 90 ARG A O 1
ATOM 639 N N . LEU A 1 91 ? -4.398 -4.938 8.994 1.00 88.62 91 LEU A N 1
ATOM 640 C CA . LEU A 1 91 ? -4.675 -3.984 7.926 1.00 88.62 91 LEU A CA 1
ATOM 641 C C . LEU A 1 91 ? -5.709 -2.952 8.354 1.00 88.62 91 LEU A C 1
ATOM 643 O O . LEU A 1 91 ? -5.454 -1.768 8.177 1.00 88.62 91 LEU A O 1
ATOM 647 N N . ALA A 1 92 ? -6.792 -3.368 9.011 1.00 89.38 92 ALA A N 1
ATOM 648 C CA . ALA A 1 92 ? -7.780 -2.453 9.577 1.00 89.38 92 ALA A CA 1
ATOM 649 C C . ALA A 1 92 ? -7.142 -1.489 10.592 1.00 89.38 92 ALA A C 1
ATOM 651 O O . ALA A 1 92 ? -7.361 -0.279 10.533 1.00 89.38 92 ALA A O 1
ATOM 652 N N . GLY A 1 93 ? -6.275 -2.001 11.475 1.00 90.25 93 GLY A N 1
ATOM 653 C CA . GLY A 1 93 ? -5.529 -1.162 12.415 1.00 90.25 93 GLY A CA 1
ATOM 654 C C . GLY A 1 93 ? -4.567 -0.183 11.731 1.00 90.25 93 GLY A C 1
ATOM 655 O O . GLY A 1 93 ? -4.437 0.957 12.175 1.00 90.25 93 GLY A O 1
ATOM 656 N N . LEU A 1 94 ? -3.905 -0.604 10.645 1.00 89.44 94 LEU A N 1
ATOM 657 C CA . LEU A 1 94 ? -3.050 0.274 9.844 1.00 89.44 94 LEU A CA 1
ATOM 658 C C . LEU A 1 94 ? -3.883 1.368 9.163 1.00 89.44 94 LEU A C 1
ATOM 660 O O . LEU A 1 94 ? -3.551 2.542 9.285 1.00 89.44 94 LEU A O 1
ATOM 664 N N . TYR A 1 95 ? -4.981 0.990 8.514 1.00 90.81 95 TYR A N 1
ATOM 665 C CA . TYR A 1 95 ?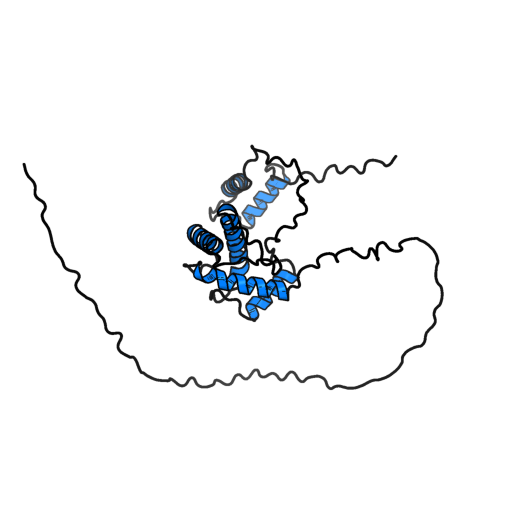 -5.863 1.884 7.770 1.00 90.81 95 TYR A CA 1
ATOM 666 C C . TYR A 1 95 ? -6.409 3.007 8.665 1.00 90.81 95 TYR A C 1
ATOM 668 O O . TYR A 1 95 ? -6.183 4.187 8.395 1.00 90.81 95 TYR A O 1
ATOM 676 N N . ALA A 1 96 ? -6.952 2.646 9.834 1.00 92.38 96 ALA A N 1
ATOM 677 C CA . ALA A 1 96 ? -7.440 3.611 10.819 1.00 92.38 96 ALA A CA 1
ATOM 678 C C . ALA A 1 96 ? -6.345 4.568 11.334 1.00 92.38 96 ALA A C 1
ATOM 680 O O . ALA A 1 96 ? -6.628 5.717 11.671 1.00 92.38 96 ALA A O 1
ATOM 681 N N . SER A 1 97 ? -5.089 4.111 11.404 1.00 93.44 97 SER A N 1
ATOM 682 C CA . SER A 1 97 ? -3.962 4.934 11.864 1.00 93.44 97 SER A CA 1
ATOM 683 C C . SER A 1 97 ? -3.430 5.911 10.812 1.00 93.44 97 SER A C 1
ATOM 685 O O . SER A 1 97 ? -2.784 6.895 11.170 1.00 93.44 97 SER A O 1
ATOM 687 N N . VAL A 1 98 ? -3.699 5.643 9.533 1.00 94.50 98 VAL A N 1
ATOM 688 C CA . VAL A 1 98 ? -3.220 6.429 8.387 1.00 94.50 98 VAL A CA 1
ATOM 689 C C . VAL A 1 98 ? -4.267 7.438 7.926 1.00 94.50 98 VAL A C 1
ATOM 691 O O . VAL A 1 98 ? -3.907 8.507 7.449 1.00 94.50 98 VAL A O 1
ATOM 694 N N . ARG A 1 99 ? -5.551 7.165 8.177 1.00 93.38 99 ARG A N 1
ATOM 695 C CA . ARG A 1 99 ? -6.665 8.070 7.872 1.00 93.38 99 ARG A CA 1
ATOM 696 C C . ARG A 1 99 ? -6.420 9.548 8.233 1.00 93.38 99 ARG A C 1
ATOM 698 O O . ARG A 1 99 ? -6.736 10.389 7.405 1.00 93.38 99 ARG A O 1
ATOM 705 N N . PRO A 1 100 ? -5.875 9.928 9.411 1.00 96.12 100 PRO A N 1
ATOM 706 C CA . PRO A 1 100 ? -5.680 11.346 9.739 1.00 96.12 100 PRO A CA 1
ATOM 707 C C . PRO A 1 100 ? -4.725 12.096 8.798 1.00 96.12 100 PRO A C 1
ATOM 709 O O . PRO A 1 100 ? -4.635 13.318 8.889 1.00 96.12 100 PRO A O 1
ATOM 712 N N . PHE A 1 101 ? -3.983 11.368 7.959 1.00 96.38 101 PHE A N 1
ATOM 713 C CA . PHE A 1 101 ? -3.054 11.907 6.975 1.00 96.38 101 PHE A CA 1
ATOM 714 C C . PHE A 1 101 ? -3.666 12.020 5.572 1.00 96.38 101 PHE A C 1
ATOM 716 O O . PHE A 1 101 ? -3.142 12.801 4.794 1.00 96.38 101 PHE A O 1
ATOM 723 N N . ASP A 1 102 ? -4.757 11.305 5.277 1.00 96.00 102 ASP A N 1
ATOM 724 C CA . ASP A 1 102 ? -5.527 11.412 4.028 1.00 96.00 102 ASP A CA 1
ATOM 725 C C . ASP A 1 102 ? -6.522 12.581 4.153 1.00 96.00 102 ASP A C 1
ATOM 727 O O . ASP A 1 102 ? -7.665 12.442 4.608 1.00 96.00 102 ASP A O 1
ATOM 731 N N . ALA A 1 103 ? -6.042 13.781 3.837 1.00 96.25 103 ALA A N 1
ATOM 732 C CA . ALA A 1 103 ? -6.764 15.030 4.031 1.00 96.25 103 ALA A CA 1
ATOM 733 C C . ALA A 1 103 ? -7.929 15.185 3.049 1.00 96.25 103 ALA A C 1
ATOM 735 O O . ALA A 1 103 ? -8.907 15.873 3.358 1.00 96.25 103 ALA A O 1
ATOM 736 N N . ASN A 1 104 ? -7.823 14.576 1.868 1.00 92.69 104 ASN A N 1
ATOM 737 C CA . ASN A 1 104 ? -8.839 14.658 0.825 1.00 92.69 104 ASN A CA 1
ATOM 738 C C . ASN A 1 104 ? -9.847 13.483 0.873 1.00 92.69 104 ASN A C 1
ATOM 740 O O . ASN A 1 104 ? -10.888 13.558 0.216 1.00 92.69 104 ASN A O 1
ATOM 744 N N . SER A 1 105 ? -9.583 12.457 1.696 1.00 93.06 105 SER A N 1
ATOM 745 C CA . SER A 1 105 ? -10.401 11.246 1.857 1.00 93.06 105 SER A CA 1
ATOM 746 C C . SER A 1 105 ? -10.663 10.527 0.530 1.00 93.06 105 SER A C 1
ATOM 748 O O . SER A 1 105 ? -11.753 9.990 0.289 1.00 93.06 105 SER A O 1
ATOM 750 N N . ASP A 1 106 ? -9.681 10.552 -0.371 1.00 91.44 106 ASP A N 1
ATOM 751 C CA . ASP A 1 106 ? -9.767 9.907 -1.677 1.00 91.44 106 ASP A CA 1
ATOM 752 C C . ASP A 1 106 ? -9.310 8.439 -1.648 1.00 91.44 106 ASP A C 1
ATOM 754 O O . ASP A 1 106 ? -9.525 7.716 -2.630 1.00 91.44 106 ASP A O 1
ATOM 758 N N . GLY A 1 107 ? -8.774 7.976 -0.511 1.00 90.31 107 GLY A N 1
ATOM 759 C CA . GLY A 1 107 ? -8.282 6.613 -0.335 1.00 90.31 107 GLY A CA 1
ATOM 760 C C . GLY A 1 107 ? -6.875 6.395 -0.899 1.00 90.31 107 GLY A C 1
ATOM 761 O O . GLY A 1 107 ? -6.436 5.254 -1.064 1.00 90.31 107 GLY A O 1
ATOM 762 N N . LYS A 1 108 ? -6.156 7.469 -1.215 1.00 93.81 108 LYS A N 1
ATOM 763 C CA . LYS A 1 108 ? -4.753 7.476 -1.620 1.00 93.81 108 LYS A CA 1
ATOM 764 C C . LYS A 1 108 ? -4.006 8.475 -0.746 1.00 93.81 108 LYS A C 1
ATOM 766 O O . LYS A 1 108 ? -4.599 9.309 -0.084 1.00 93.81 108 LYS A O 1
ATOM 771 N N . LEU A 1 109 ? -2.688 8.322 -0.706 1.00 93.62 109 LEU A N 1
ATOM 772 C CA . LEU A 1 109 ? -1.818 9.307 -0.083 1.00 93.62 109 LEU A CA 1
ATOM 773 C C . LEU A 1 109 ? -1.023 9.971 -1.196 1.00 93.62 109 LEU A C 1
ATOM 775 O O . LEU A 1 109 ? -0.318 9.283 -1.940 1.00 93.62 109 LEU A O 1
ATOM 779 N N . ASP A 1 110 ? -1.164 11.284 -1.333 1.00 94.81 110 ASP A N 1
ATOM 780 C CA . ASP A 1 110 ? -0.297 12.073 -2.202 1.00 94.81 110 ASP A CA 1
ATOM 781 C C . ASP A 1 110 ? 1.108 12.250 -1.590 1.00 94.81 110 ASP A C 1
ATOM 783 O O . ASP A 1 110 ? 1.397 11.773 -0.487 1.00 94.81 110 ASP A O 1
ATOM 787 N N . ASP A 1 111 ? 2.017 12.914 -2.308 1.00 91.69 111 ASP A N 1
ATOM 788 C CA . ASP A 1 111 ? 3.398 13.112 -1.846 1.00 91.69 111 ASP A CA 1
ATOM 789 C C . ASP A 1 111 ? 3.458 13.858 -0.499 1.00 91.69 111 ASP A C 1
ATOM 791 O O . ASP A 1 111 ? 4.245 13.506 0.380 1.00 91.69 111 ASP A O 1
ATOM 795 N N . LYS A 1 112 ? 2.586 14.854 -0.285 1.00 95.69 112 LYS A N 1
ATOM 796 C CA . LYS A 1 112 ? 2.556 15.641 0.960 1.00 95.69 112 LYS A CA 1
ATOM 797 C C . LYS A 1 112 ? 2.003 14.824 2.118 1.00 95.69 112 LYS A C 1
ATOM 799 O O . LYS A 1 112 ? 2.473 14.949 3.251 1.00 95.69 112 LYS A O 1
ATOM 804 N N . GLU A 1 113 ? 0.987 14.016 1.852 1.00 97.19 113 GLU A N 1
ATOM 805 C CA . GLU A 1 113 ? 0.376 13.131 2.840 1.00 97.19 113 GLU A CA 1
ATOM 806 C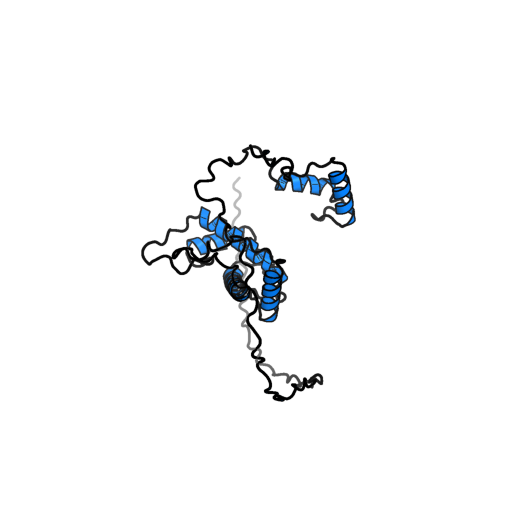 C . GLU A 1 113 ? 1.340 11.996 3.217 1.00 97.19 113 GLU A C 1
ATOM 808 O O . GLU A 1 113 ? 1.507 11.677 4.398 1.00 97.19 113 GLU A O 1
ATOM 813 N N . THR A 1 114 ? 2.072 11.461 2.238 1.00 94.62 114 THR A N 1
ATOM 814 C CA . THR A 1 114 ? 3.128 10.460 2.439 1.00 94.62 114 THR A CA 1
ATOM 815 C C . THR A 1 114 ? 4.293 11.029 3.255 1.00 94.62 114 THR A C 1
ATOM 817 O O . THR A 1 114 ? 4.749 10.381 4.203 1.00 94.62 114 THR A O 1
ATOM 820 N N . ASP A 1 115 ? 4.714 12.270 2.996 1.00 93.69 115 ASP A N 1
ATOM 821 C CA . ASP A 1 115 ? 5.707 12.978 3.816 1.00 93.69 115 ASP A CA 1
ATOM 822 C C . ASP A 1 115 ? 5.234 13.155 5.268 1.00 93.69 115 ASP A C 1
ATOM 824 O O . ASP A 1 115 ? 5.997 12.962 6.224 1.00 93.69 115 ASP A O 1
ATOM 828 N N . ALA A 1 116 ? 3.953 13.483 5.464 1.00 96.44 116 ALA A N 1
ATOM 829 C CA . ALA A 1 116 ? 3.366 13.611 6.795 1.00 96.44 116 ALA A CA 1
ATOM 830 C C . ALA A 1 116 ? 3.355 12.265 7.545 1.00 96.44 116 ALA A C 1
ATOM 832 O O . ALA A 1 116 ? 3.678 12.216 8.740 1.00 96.44 116 ALA A O 1
ATOM 833 N N . VAL A 1 117 ? 3.070 11.166 6.841 1.00 95.75 117 VAL A N 1
ATOM 834 C CA . VAL A 1 117 ? 3.184 9.797 7.361 1.00 95.75 117 VAL A CA 1
ATOM 835 C C . VAL A 1 117 ? 4.634 9.466 7.723 1.00 95.75 117 VAL A C 1
ATOM 837 O O . VAL A 1 117 ? 4.888 8.985 8.831 1.00 95.75 117 VAL A O 1
ATOM 840 N N . ALA A 1 118 ? 5.600 9.757 6.848 1.00 93.00 118 ALA A N 1
ATOM 841 C CA . ALA A 1 118 ? 7.021 9.521 7.104 1.00 93.00 118 ALA A CA 1
ATOM 842 C C . ALA A 1 118 ? 7.482 10.254 8.371 1.00 93.00 118 ALA A C 1
ATOM 844 O O . ALA A 1 118 ? 8.075 9.650 9.272 1.00 93.00 118 ALA A O 1
ATOM 845 N N . LYS A 1 119 ? 7.111 11.529 8.509 1.00 94.00 119 LYS A N 1
ATOM 846 C CA . LYS A 1 119 ? 7.393 12.323 9.708 1.00 94.00 119 LYS A CA 1
ATOM 847 C C . LYS A 1 119 ? 6.766 11.716 10.964 1.00 94.00 119 LYS A C 1
ATOM 849 O O . LYS A 1 119 ? 7.435 11.600 11.991 1.00 94.00 119 LYS A O 1
ATOM 854 N N . ALA A 1 120 ? 5.517 11.255 10.890 1.00 95.12 120 ALA A N 1
ATOM 855 C CA . ALA A 1 120 ? 4.859 10.588 12.011 1.00 95.12 120 ALA A CA 1
ATOM 856 C C . ALA A 1 120 ? 5.553 9.274 12.421 1.00 95.12 120 ALA A C 1
ATOM 858 O O . ALA A 1 120 ? 5.531 8.912 13.602 1.00 95.12 120 ALA A O 1
ATOM 859 N N . ILE A 1 121 ? 6.190 8.569 11.481 1.00 92.38 121 ILE A N 1
ATOM 860 C CA . ILE A 1 121 ? 6.997 7.372 11.757 1.00 92.38 121 ILE A CA 1
ATOM 861 C C . ILE A 1 121 ? 8.295 7.740 12.481 1.00 92.38 121 ILE A C 1
ATOM 863 O O . ILE A 1 121 ? 8.630 7.087 13.473 1.00 92.38 121 ILE A O 1
ATOM 867 N N . VAL A 1 122 ? 8.996 8.788 12.031 1.00 89.81 122 VAL A N 1
ATOM 868 C CA . VAL A 1 122 ? 10.216 9.303 12.688 1.00 89.81 122 VAL A CA 1
ATOM 869 C C . VAL A 1 122 ? 9.910 9.746 14.120 1.00 89.81 122 VAL A C 1
ATOM 871 O O . VAL A 1 122 ? 10.588 9.337 15.060 1.00 89.81 122 VAL A O 1
ATOM 874 N N . GLU A 1 123 ? 8.821 10.494 14.311 1.00 91.38 123 GLU A N 1
ATOM 875 C CA . GLU A 1 123 ? 8.343 10.932 15.630 1.00 91.38 123 GLU A CA 1
ATOM 876 C C . GLU A 1 123 ? 7.825 9.765 16.497 1.00 91.38 123 GLU A C 1
ATOM 878 O O . GLU A 1 123 ? 7.553 9.925 17.689 1.00 91.38 123 GLU A O 1
ATOM 883 N N . GLY A 1 124 ? 7.667 8.572 15.915 1.00 89.75 124 GLY A N 1
ATOM 884 C CA . GLY A 1 124 ? 7.175 7.377 16.591 1.00 89.75 124 GLY A CA 1
ATOM 885 C C . GLY A 1 124 ? 5.679 7.401 16.914 1.00 89.75 124 GLY A C 1
ATOM 886 O O . GLY A 1 124 ? 5.227 6.520 17.655 1.00 89.75 124 GLY A O 1
ATOM 887 N N . LYS A 1 125 ? 4.933 8.368 16.360 1.00 91.31 125 LYS A N 1
ATOM 888 C CA . LYS A 1 125 ? 3.466 8.471 16.432 1.00 91.31 125 LYS A CA 1
ATOM 889 C C . LYS A 1 125 ? 2.796 7.369 15.620 1.00 91.31 125 LYS A C 1
ATOM 891 O O . LYS A 1 125 ? 1.814 6.789 16.073 1.00 91.31 125 LYS A O 1
ATOM 896 N N . LEU A 1 126 ? 3.369 7.039 14.464 1.00 90.50 126 LEU A N 1
ATOM 897 C CA . LEU A 1 126 ? 2.926 5.932 13.629 1.00 90.50 126 LEU A CA 1
ATOM 898 C C . LEU A 1 126 ? 3.937 4.788 13.702 1.00 90.50 126 LEU A C 1
ATOM 900 O O . LEU A 1 126 ? 5.135 4.963 13.486 1.00 90.50 126 LEU A O 1
ATOM 904 N N . ARG A 1 127 ? 3.462 3.584 14.026 1.00 85.06 127 ARG A N 1
ATOM 905 C CA . ARG A 1 127 ? 4.312 2.392 14.138 1.00 85.06 127 ARG A CA 1
ATOM 906 C C . ARG A 1 127 ? 3.859 1.334 13.144 1.00 85.06 127 ARG A C 1
ATOM 908 O O . ARG A 1 127 ? 3.031 0.501 13.513 1.00 85.06 127 ARG A O 1
ATOM 915 N N . PRO A 1 128 ? 4.432 1.295 11.928 1.00 75.25 128 PRO A N 1
ATOM 916 C CA . PRO A 1 128 ? 4.098 0.272 10.944 1.00 75.25 128 PRO A CA 1
ATOM 917 C C . PRO A 1 128 ? 4.528 -1.124 11.421 1.00 75.25 128 PRO A C 1
ATOM 919 O O . PRO A 1 128 ? 5.649 -1.588 11.200 1.00 75.25 128 PRO A O 1
ATOM 922 N N . GLY A 1 129 ? 3.621 -1.805 12.126 1.00 67.50 129 GLY A N 1
ATOM 923 C CA . GLY A 1 129 ? 3.703 -3.209 12.528 1.00 67.50 129 GLY A CA 1
ATOM 924 C C . GLY A 1 129 ? 5.031 -3.626 13.162 1.00 67.50 129 GLY A C 1
ATOM 925 O O . GLY A 1 129 ? 5.581 -4.664 12.771 1.00 67.50 129 GLY A O 1
ATOM 926 N N . ALA A 1 130 ? 5.585 -2.827 14.078 1.00 59.34 130 ALA A N 1
ATOM 927 C CA . ALA A 1 130 ? 6.825 -3.186 14.761 1.00 59.34 130 ALA A CA 1
ATOM 928 C C . ALA A 1 130 ? 6.682 -4.599 15.367 1.00 59.34 130 ALA A C 1
ATOM 930 O O . ALA A 1 130 ? 5.709 -4.851 16.084 1.00 59.34 130 ALA A O 1
ATOM 931 N N . PRO A 1 131 ? 7.593 -5.545 15.067 1.00 56.47 131 PRO A N 1
ATOM 932 C CA . PRO A 1 131 ? 7.512 -6.885 15.628 1.00 56.47 131 PRO A CA 1
ATOM 933 C C . PRO A 1 131 ? 7.547 -6.782 17.157 1.00 56.47 131 PRO A C 1
ATOM 935 O O . PRO A 1 131 ? 8.528 -6.299 17.729 1.00 56.47 131 PRO A O 1
ATOM 938 N N . LYS A 1 132 ? 6.460 -7.208 17.814 1.00 56.31 132 LYS A N 1
ATOM 939 C CA . LYS A 1 132 ? 6.393 -7.363 19.272 1.00 56.31 132 LYS A CA 1
ATOM 940 C C . LYS A 1 132 ? 7.473 -8.379 19.657 1.00 56.31 132 LYS A C 1
ATOM 942 O O . LYS A 1 132 ? 7.287 -9.568 19.430 1.00 56.31 132 LYS A O 1
ATOM 947 N N . GLY A 1 133 ? 8.634 -7.926 20.132 1.00 56.19 133 GLY A N 1
ATOM 948 C CA . GLY A 1 133 ? 9.714 -8.843 20.516 1.00 56.19 133 GLY A CA 1
ATOM 949 C C . GLY A 1 133 ? 11.151 -8.336 20.417 1.00 56.19 133 GLY A C 1
ATOM 950 O O . GLY A 1 133 ? 12.054 -9.085 20.779 1.00 56.19 133 GLY A O 1
ATOM 951 N N . ARG A 1 134 ? 11.425 -7.099 19.974 1.00 56.44 134 ARG A N 1
ATOM 952 C CA . ARG A 1 134 ? 12.758 -6.525 20.234 1.00 56.44 134 ARG A CA 1
ATOM 953 C C . ARG A 1 134 ? 12.845 -6.151 21.710 1.00 56.44 134 ARG A C 1
ATOM 955 O O . ARG A 1 134 ? 12.046 -5.350 22.186 1.00 56.44 134 ARG A O 1
ATOM 962 N N . GLY A 1 135 ? 13.781 -6.788 22.412 1.00 63.97 135 GLY A N 1
ATOM 963 C CA . GLY A 1 135 ? 14.017 -6.580 23.834 1.00 63.97 135 GLY A CA 1
ATOM 964 C C . GLY A 1 135 ? 14.274 -5.107 24.191 1.00 63.97 135 GLY A C 1
ATOM 965 O O . GLY A 1 135 ? 14.606 -4.301 23.318 1.00 63.97 135 GLY A O 1
ATOM 966 N N . PRO A 1 136 ? 14.140 -4.752 25.477 1.00 60.03 136 PRO A N 1
ATOM 967 C CA . PRO A 1 136 ? 14.072 -3.373 25.977 1.00 60.03 136 PRO A CA 1
ATOM 968 C C . PRO A 1 136 ? 15.339 -2.505 25.805 1.00 60.03 136 PRO A C 1
ATOM 970 O O . PRO A 1 136 ? 15.379 -1.399 26.328 1.00 60.03 136 PRO A O 1
ATOM 973 N N . GLY A 1 137 ? 16.361 -2.948 25.067 1.00 65.75 137 GLY A N 1
ATOM 974 C CA . GLY A 1 137 ? 17.678 -2.293 25.012 1.00 65.75 137 GLY A CA 1
ATOM 975 C C . GLY A 1 137 ? 18.073 -1.633 23.689 1.00 65.75 137 GLY A C 1
ATOM 976 O O . GLY A 1 137 ? 19.193 -1.153 23.579 1.00 65.75 137 GLY A O 1
ATOM 977 N N . GLY A 1 138 ? 17.216 -1.610 22.664 1.00 56.03 138 GLY A N 1
ATOM 978 C CA . GLY A 1 138 ? 17.611 -1.040 21.373 1.00 56.03 138 GLY A CA 1
ATOM 979 C C . GLY A 1 138 ? 16.427 -0.638 20.515 1.00 56.03 138 GLY A C 1
ATOM 980 O O . GLY A 1 138 ? 15.980 -1.416 19.667 1.00 56.03 138 GLY A O 1
ATOM 981 N N . ARG A 1 139 ? 15.933 0.589 20.713 1.00 57.41 139 ARG A N 1
ATOM 982 C CA . ARG A 1 139 ? 15.202 1.288 19.654 1.00 57.41 139 ARG A CA 1
ATOM 983 C C . ARG A 1 139 ? 16.258 1.784 18.668 1.00 57.41 139 ARG A C 1
ATOM 985 O O . ARG A 1 139 ? 16.955 2.731 19.010 1.00 57.41 139 ARG A O 1
ATOM 992 N N . PRO A 1 140 ? 16.427 1.162 17.489 1.00 61.44 140 PRO A N 1
ATOM 993 C CA . PRO A 1 140 ? 17.077 1.891 16.418 1.00 61.44 140 PRO A CA 1
ATOM 994 C C . PRO A 1 140 ? 16.220 3.133 16.177 1.00 61.44 140 PRO A C 1
ATOM 996 O O . PRO A 1 140 ? 15.005 3.002 15.992 1.00 61.44 140 PRO A O 1
ATOM 999 N N . GLU A 1 141 ? 16.830 4.314 16.232 1.00 70.62 141 GLU A N 1
ATOM 1000 C CA . GLU A 1 141 ? 16.248 5.466 15.556 1.00 70.62 141 GLU A CA 1
ATOM 1001 C C . GLU A 1 141 ? 15.907 5.019 14.137 1.00 70.62 141 GLU A C 1
ATOM 1003 O O . GLU A 1 141 ? 16.712 4.389 13.440 1.00 70.62 141 GLU A O 1
ATOM 1008 N N . VAL A 1 142 ? 14.650 5.220 13.757 1.00 77.56 142 VAL A N 1
ATOM 1009 C CA . VAL A 1 142 ? 14.252 5.012 12.374 1.00 77.56 142 VAL A CA 1
ATOM 1010 C C . VAL A 1 142 ? 14.869 6.187 11.634 1.00 77.56 142 VAL A C 1
ATOM 1012 O O . VAL A 1 142 ? 14.453 7.318 11.856 1.00 77.56 142 VAL A O 1
ATOM 1015 N N . SER A 1 143 ? 15.901 5.931 10.831 1.00 84.00 143 SER A N 1
ATOM 1016 C CA . SER A 1 143 ? 16.459 6.966 9.965 1.00 84.00 143 SER A CA 1
ATOM 1017 C C . SER A 1 143 ? 15.376 7.493 9.026 1.00 84.00 143 SER A C 1
ATOM 1019 O O . SER A 1 143 ? 14.459 6.748 8.666 1.00 84.00 143 SER A O 1
ATOM 1021 N N . GLU A 1 144 ? 15.492 8.753 8.615 1.00 81.38 144 GLU A N 1
ATOM 1022 C CA . GLU A 1 144 ? 14.544 9.396 7.696 1.00 81.38 144 GLU A CA 1
ATOM 1023 C C . GLU A 1 144 ? 14.362 8.571 6.413 1.00 81.38 144 GLU A C 1
ATOM 1025 O O . GLU A 1 144 ? 13.231 8.254 6.055 1.00 81.38 144 GLU A O 1
ATOM 1030 N N . ASP A 1 145 ? 15.451 8.059 5.827 1.00 79.88 145 ASP A N 1
ATOM 1031 C CA . ASP A 1 145 ? 15.400 7.162 4.658 1.00 79.88 145 ASP A CA 1
ATOM 1032 C C . ASP A 1 145 ? 14.515 5.928 4.892 1.00 79.88 145 ASP A C 1
ATOM 1034 O O . ASP A 1 145 ? 13.762 5.471 4.030 1.00 79.88 145 ASP A O 1
ATOM 1038 N N . ARG A 1 146 ? 14.590 5.355 6.099 1.00 84.81 146 ARG A N 1
ATOM 1039 C CA . ARG A 1 146 ? 13.808 4.171 6.457 1.00 84.81 146 ARG A CA 1
ATOM 1040 C C . ARG A 1 146 ? 12.352 4.523 6.735 1.00 84.81 146 ARG A C 1
ATOM 1042 O O . ARG A 1 146 ? 11.492 3.657 6.557 1.00 84.81 146 ARG A O 1
ATOM 1049 N N . ALA A 1 147 ? 12.090 5.741 7.198 1.00 87.44 147 ALA A N 1
ATOM 1050 C CA . ALA A 1 147 ? 10.747 6.259 7.383 1.00 87.44 147 ALA A CA 1
ATOM 1051 C C . ALA A 1 147 ? 10.071 6.538 6.036 1.00 87.44 147 ALA A C 1
ATOM 1053 O O . ALA A 1 147 ? 8.934 6.106 5.876 1.00 87.44 147 ALA A O 1
ATOM 1054 N N . GLY A 1 148 ? 10.783 7.112 5.058 1.00 86.56 148 GLY A N 1
ATOM 1055 C CA . GLY A 1 148 ? 10.295 7.289 3.683 1.00 86.56 148 GLY A CA 1
ATOM 1056 C C . GLY A 1 148 ? 9.849 5.962 3.064 1.00 86.56 148 GLY A C 1
ATOM 1057 O O . GLY A 1 148 ? 8.669 5.757 2.812 1.00 86.56 148 GLY A O 1
ATOM 1058 N N . HIS A 1 149 ? 10.735 4.961 3.024 1.00 87.00 149 HIS A N 1
ATOM 1059 C CA . HIS A 1 149 ? 10.378 3.616 2.538 1.00 87.00 149 HIS A CA 1
ATOM 1060 C C . HIS A 1 149 ? 9.283 2.899 3.349 1.00 87.00 149 HIS A C 1
ATOM 1062 O O . HIS A 1 149 ? 8.715 1.887 2.919 1.00 87.00 149 HIS A O 1
ATOM 1068 N N . ALA A 1 150 ? 9.056 3.305 4.598 1.00 88.62 150 ALA A N 1
ATOM 1069 C CA . ALA A 1 150 ? 7.944 2.790 5.381 1.00 88.62 150 ALA A CA 1
ATOM 1070 C C . ALA A 1 150 ? 6.635 3.500 5.015 1.00 88.62 150 ALA A C 1
ATOM 1072 O O . ALA A 1 150 ? 5.618 2.815 4.941 1.00 88.62 150 ALA A O 1
ATOM 1073 N N . ALA A 1 151 ? 6.676 4.808 4.763 1.00 90.56 151 ALA A N 1
ATOM 1074 C CA . ALA A 1 151 ? 5.549 5.601 4.296 1.00 90.56 151 ALA A CA 1
ATOM 1075 C C . ALA A 1 151 ? 5.087 5.155 2.904 1.00 90.56 151 ALA A C 1
ATOM 1077 O O . ALA A 1 151 ? 3.907 4.865 2.758 1.00 90.56 151 ALA A O 1
ATOM 1078 N N . ASP A 1 152 ? 6.003 4.933 1.954 1.00 89.44 152 ASP A N 1
ATOM 1079 C CA . ASP A 1 152 ? 5.669 4.428 0.610 1.00 89.44 152 ASP A CA 1
ATOM 1080 C C . ASP A 1 152 ? 4.871 3.116 0.685 1.00 89.44 152 ASP A C 1
ATOM 1082 O O . ASP A 1 152 ? 3.803 2.964 0.100 1.00 89.44 152 ASP A O 1
ATOM 1086 N N . ARG A 1 153 ? 5.340 2.165 1.505 1.00 89.81 153 ARG A N 1
ATOM 1087 C CA . ARG A 1 153 ? 4.651 0.878 1.705 1.00 89.81 153 ARG A CA 1
ATOM 1088 C C . ARG A 1 153 ? 3.308 1.017 2.410 1.00 89.81 153 ARG A C 1
ATOM 1090 O O . ARG A 1 153 ? 2.429 0.176 2.230 1.00 89.81 153 ARG A O 1
ATOM 1097 N N . ILE A 1 154 ? 3.174 2.018 3.275 1.00 91.12 154 ILE A N 1
ATOM 1098 C CA . ILE A 1 154 ? 1.899 2.337 3.910 1.00 91.12 154 ILE A CA 1
ATOM 1099 C C . ILE A 1 154 ? 0.935 2.907 2.867 1.00 91.12 154 ILE A C 1
ATOM 1101 O O . ILE A 1 154 ? -0.201 2.448 2.826 1.00 91.12 154 ILE A O 1
ATOM 1105 N N . ALA A 1 155 ? 1.387 3.829 2.014 1.00 91.88 155 ALA A N 1
ATOM 1106 C CA . ALA A 1 155 ? 0.597 4.405 0.930 1.00 91.88 155 ALA A CA 1
ATOM 1107 C C . ALA A 1 155 ? 0.120 3.331 -0.057 1.00 91.88 155 ALA A C 1
ATOM 1109 O O . ALA A 1 155 ? -1.069 3.269 -0.368 1.00 91.88 155 ALA A O 1
ATOM 1110 N N . GLU A 1 156 ? 1.000 2.409 -0.457 1.00 89.62 156 GLU A N 1
ATOM 1111 C CA . GLU A 1 156 ? 0.637 1.242 -1.275 1.00 89.62 156 GLU A CA 1
ATOM 1112 C C . GLU A 1 156 ? -0.440 0.378 -0.601 1.00 89.62 156 GLU A C 1
ATOM 1114 O O . GLU A 1 156 ? -1.441 0.020 -1.222 1.00 89.62 156 GLU A O 1
ATOM 1119 N N . GLY A 1 157 ? -0.259 0.056 0.685 1.00 90.69 157 GLY A N 1
ATOM 1120 C CA . GLY A 1 157 ? -1.228 -0.733 1.446 1.00 90.69 157 GLY A CA 1
ATOM 1121 C C . GLY A 1 157 ? -2.572 -0.023 1.623 1.00 90.69 157 GLY A C 1
ATOM 1122 O O . GLY A 1 157 ? -3.614 -0.669 1.565 1.00 90.69 157 GLY A O 1
ATOM 1123 N N . TYR A 1 158 ? -2.556 1.296 1.806 1.00 92.06 158 TYR A N 1
ATOM 1124 C CA . TYR A 1 158 ? -3.751 2.125 1.937 1.00 92.06 158 TYR A CA 1
ATOM 1125 C C . TYR A 1 158 ? -4.540 2.164 0.622 1.00 92.06 158 TYR A C 1
ATOM 1127 O O . TYR A 1 158 ? -5.724 1.825 0.603 1.00 92.06 158 TYR A O 1
ATOM 1135 N N . ALA A 1 159 ? -3.859 2.426 -0.497 1.00 92.12 159 ALA A N 1
ATOM 1136 C CA . ALA A 1 159 ? -4.462 2.418 -1.827 1.00 92.12 159 ALA A CA 1
ATOM 1137 C C . ALA A 1 159 ? -5.036 1.042 -2.212 1.00 92.12 159 ALA A C 1
ATOM 1139 O O . ALA A 1 159 ? -6.062 0.966 -2.887 1.00 92.12 159 ALA A O 1
ATOM 1140 N N . ALA A 1 160 ? -4.411 -0.053 -1.764 1.00 92.69 160 ALA A N 1
ATOM 1141 C CA . ALA A 1 160 ? -4.918 -1.407 -1.986 1.00 92.69 160 ALA A CA 1
ATOM 1142 C C . ALA A 1 160 ? -6.208 -1.709 -1.196 1.00 92.69 160 ALA A C 1
ATOM 1144 O O . ALA A 1 160 ? -7.002 -2.548 -1.623 1.00 92.69 160 ALA A O 1
ATOM 1145 N N . LEU A 1 161 ? -6.428 -1.035 -0.062 1.00 93.31 161 LEU A N 1
ATOM 1146 C CA . LEU A 1 161 ? -7.612 -1.206 0.789 1.00 93.31 161 LEU A CA 1
ATOM 1147 C C . LEU A 1 161 ? -8.754 -0.246 0.440 1.00 93.31 161 LEU A C 1
ATOM 1149 O O . LEU A 1 161 ? -9.907 -0.583 0.687 1.00 93.31 161 LEU A O 1
ATOM 1153 N N . SER A 1 162 ? -8.460 0.897 -0.182 1.00 93.50 162 SER A N 1
ATOM 1154 C CA . SER A 1 162 ? -9.463 1.894 -0.584 1.00 93.50 162 SER A CA 1
ATOM 1155 C C . SER A 1 162 ? -10.673 1.328 -1.356 1.00 93.50 162 SER A C 1
ATOM 1157 O O . SER A 1 162 ? -11.793 1.740 -1.063 1.00 93.50 162 SER A O 1
ATOM 1159 N N . PRO A 1 163 ? -10.539 0.347 -2.277 1.00 94.81 163 PRO A N 1
ATOM 1160 C CA . PRO A 1 163 ? -11.699 -0.251 -2.950 1.00 94.81 163 PRO A CA 1
ATOM 1161 C C . PRO A 1 163 ? -12.660 -1.012 -2.022 1.00 94.81 163 PRO A C 1
ATOM 1163 O O . PRO A 1 163 ? -13.787 -1.309 -2.423 1.00 94.81 163 PRO A O 1
ATOM 1166 N N . PHE A 1 164 ? -12.206 -1.377 -0.821 1.00 95.88 164 PHE A N 1
ATOM 1167 C CA . PHE A 1 164 ? -12.988 -2.113 0.169 1.00 95.88 164 PHE A CA 1
ATOM 1168 C C . PHE A 1 164 ? -13.702 -1.188 1.156 1.00 95.88 164 PHE A C 1
ATOM 1170 O O . PHE A 1 164 ? -14.757 -1.579 1.638 1.00 95.88 164 PHE A O 1
ATOM 1177 N N . ASP A 1 165 ? -13.178 0.013 1.409 1.00 95.31 165 ASP A N 1
ATOM 1178 C CA . ASP A 1 165 ? -13.809 1.060 2.224 1.00 95.31 165 ASP A CA 1
ATOM 1179 C C . ASP A 1 165 ? -14.873 1.801 1.391 1.00 95.31 165 ASP A C 1
ATOM 1181 O O . ASP A 1 165 ? -14.617 2.805 0.717 1.00 95.31 165 ASP A O 1
ATOM 1185 N N . LYS A 1 166 ? -16.089 1.250 1.366 1.00 96.31 166 LYS A N 1
ATOM 1186 C CA . LYS A 1 166 ? -17.178 1.745 0.510 1.00 96.31 166 LYS A CA 1
ATOM 1187 C C . LYS A 1 166 ? -17.745 3.056 1.025 1.00 96.31 166 LYS A C 1
ATOM 1189 O O . LYS A 1 166 ? -18.214 3.870 0.226 1.00 96.31 166 LYS A O 1
ATOM 1194 N N . ASN A 1 167 ? -17.774 3.222 2.344 1.00 92.62 167 ASN A N 1
ATOM 1195 C CA . ASN A 1 167 ? -18.319 4.415 2.979 1.00 92.62 167 ASN A CA 1
ATOM 1196 C C . ASN A 1 167 ? -17.276 5.544 3.102 1.00 92.62 167 ASN A C 1
ATOM 1198 O O . ASN A 1 167 ? -17.666 6.670 3.420 1.00 92.62 167 ASN A O 1
ATOM 1202 N N . LYS A 1 168 ? -16.004 5.270 2.773 1.00 92.69 168 LYS A N 1
ATOM 1203 C CA . LYS A 1 168 ? -14.869 6.202 2.827 1.00 92.69 168 LYS A CA 1
ATOM 1204 C C . LYS A 1 168 ? -14.703 6.823 4.207 1.00 92.69 168 LYS A C 1
ATOM 1206 O O . LYS A 1 168 ? -14.344 7.997 4.336 1.00 92.69 168 LYS A O 1
ATOM 1211 N N . ASP A 1 169 ? -15.022 6.063 5.251 1.00 90.50 169 ASP A N 1
ATOM 1212 C CA . ASP A 1 169 ? -14.903 6.539 6.624 1.00 90.50 169 ASP A CA 1
ATOM 1213 C C . ASP A 1 169 ? -13.496 6.311 7.199 1.00 90.50 169 ASP A C 1
ATOM 1215 O O . ASP A 1 169 ? -13.220 6.711 8.336 1.00 90.50 169 ASP A O 1
ATOM 1219 N N . GLY A 1 170 ? -12.583 5.721 6.419 1.00 87.50 170 GLY A N 1
ATOM 1220 C CA . GLY A 1 170 ? -11.218 5.444 6.847 1.00 87.50 170 GLY A CA 1
ATOM 1221 C C . GLY A 1 170 ? -11.141 4.351 7.921 1.00 87.50 170 GLY A C 1
ATOM 1222 O O . GLY A 1 170 ? -10.139 4.244 8.635 1.00 87.50 170 GLY A O 1
ATOM 1223 N N . GLN A 1 171 ? -12.204 3.570 8.086 1.00 92.69 171 GLN A N 1
ATOM 1224 C CA . GLN A 1 171 ? -12.289 2.363 8.891 1.00 92.69 171 GLN A CA 1
ATOM 1225 C C . GLN A 1 171 ? -12.799 1.231 7.996 1.00 92.69 171 GLN A C 1
ATOM 1227 O O . GLN A 1 171 ? -13.372 1.449 6.941 1.00 92.69 171 GLN A O 1
ATOM 1232 N N . LEU A 1 172 ? -12.518 -0.009 8.390 1.00 92.88 172 LEU A N 1
ATOM 1233 C CA . LEU A 1 172 ? -13.114 -1.168 7.736 1.00 92.88 172 LEU A CA 1
ATOM 1234 C C . LEU A 1 172 ? -14.152 -1.722 8.696 1.00 92.88 172 LEU A C 1
ATOM 1236 O O . LEU A 1 172 ? -13.795 -2.213 9.773 1.00 92.88 172 LEU A O 1
ATOM 1240 N N . ASN A 1 173 ? -15.425 -1.620 8.324 1.00 95.12 173 ASN A N 1
ATOM 1241 C CA . ASN A 1 173 ? -16.498 -2.249 9.086 1.00 95.12 173 ASN A CA 1
ATOM 1242 C C . ASN A 1 173 ? -16.468 -3.785 8.921 1.00 95.12 173 ASN A C 1
ATOM 1244 O O . ASN A 1 173 ? -15.604 -4.345 8.243 1.00 95.12 173 ASN A O 1
ATOM 1248 N N . GLU A 1 174 ? -17.386 -4.495 9.579 1.00 94.88 174 GLU A N 1
ATOM 1249 C CA . GLU A 1 174 ? -17.396 -5.962 9.572 1.00 94.88 174 GLU A CA 1
ATOM 1250 C C . GLU A 1 174 ? -17.508 -6.538 8.148 1.00 94.88 174 GLU A C 1
ATOM 1252 O O . GLU A 1 174 ? -16.709 -7.404 7.779 1.00 94.88 174 GLU A O 1
ATOM 1257 N N . ASP A 1 175 ? -18.392 -5.986 7.315 1.00 96.69 175 ASP A N 1
ATOM 1258 C CA . ASP A 1 175 ? -18.599 -6.425 5.931 1.00 96.69 175 ASP A CA 1
ATOM 1259 C C . ASP A 1 175 ? -17.380 -6.138 5.041 1.00 96.69 175 ASP A C 1
ATOM 1261 O O . ASP A 1 175 ? -16.964 -6.972 4.230 1.00 96.69 175 ASP A O 1
ATOM 1265 N N . GLU A 1 176 ? -16.774 -4.963 5.196 1.00 96.38 176 GLU A N 1
ATOM 1266 C CA . GLU A 1 176 ? -15.593 -4.548 4.433 1.00 96.38 176 GLU A CA 1
ATOM 1267 C C . GLU A 1 176 ? -14.361 -5.354 4.844 1.00 96.38 176 GLU A C 1
ATOM 1269 O O . GLU A 1 176 ? -13.607 -5.839 3.997 1.00 96.38 176 GLU A O 1
ATOM 1274 N N . SER A 1 177 ? -14.195 -5.599 6.146 1.00 94.25 177 SER A N 1
ATOM 1275 C CA . SER A 1 177 ? -13.139 -6.462 6.669 1.00 94.25 177 SER A CA 1
ATOM 1276 C C . SER A 1 177 ? -13.301 -7.906 6.181 1.00 94.25 177 SER A C 1
ATOM 1278 O O . SER A 1 177 ? -12.310 -8.546 5.824 1.00 94.25 177 SER A O 1
ATOM 1280 N N . ALA A 1 178 ? -14.535 -8.414 6.081 1.00 94.50 178 ALA A N 1
ATOM 1281 C CA . ALA A 1 178 ? -14.821 -9.731 5.522 1.00 94.50 178 ALA A CA 1
ATOM 1282 C C . ALA A 1 178 ? -14.470 -9.802 4.027 1.00 94.50 178 ALA A C 1
ATOM 1284 O O . ALA A 1 178 ? -13.902 -10.801 3.572 1.00 94.50 178 ALA A O 1
ATOM 1285 N N . ALA A 1 179 ? -14.733 -8.734 3.269 1.00 96.06 179 ALA A N 1
ATOM 1286 C CA . ALA A 1 179 ? -14.325 -8.635 1.871 1.00 96.06 179 ALA A CA 1
ATOM 1287 C C . ALA A 1 179 ? -12.793 -8.650 1.719 1.00 96.06 179 ALA A C 1
ATOM 1289 O O . ALA A 1 179 ? -12.275 -9.392 0.883 1.00 96.06 179 ALA A O 1
ATOM 1290 N N . VAL A 1 180 ? -12.065 -7.927 2.577 1.00 95.06 180 VAL A N 1
ATOM 1291 C CA . VAL A 1 180 ? -10.592 -7.955 2.620 1.00 95.06 180 VAL A CA 1
ATOM 1292 C C . VAL A 1 180 ? -10.072 -9.350 2.976 1.00 95.06 180 VAL A C 1
ATOM 1294 O O . VAL A 1 180 ? -9.188 -9.863 2.296 1.00 95.06 180 VAL A O 1
ATOM 1297 N N . LYS A 1 181 ? -10.639 -10.015 3.992 1.00 93.88 181 LYS A N 1
ATOM 1298 C CA . LYS A 1 181 ? -10.262 -11.393 4.368 1.00 93.88 181 LYS A CA 1
ATOM 1299 C C . LYS A 1 181 ? -10.408 -12.357 3.198 1.00 93.88 181 LYS A C 1
ATOM 1301 O O . LYS A 1 181 ? -9.500 -13.144 2.933 1.00 93.88 181 LYS A O 1
ATOM 1306 N N . LYS A 1 182 ? -11.534 -12.275 2.486 1.00 93.75 182 LYS A N 1
ATOM 1307 C CA . LYS A 1 182 ? -11.787 -13.091 1.298 1.00 93.75 182 LYS A CA 1
ATOM 1308 C C . LYS A 1 182 ? -10.754 -12.810 0.207 1.00 93.75 182 LYS A C 1
ATOM 1310 O O . LYS A 1 182 ? -10.191 -13.766 -0.316 1.00 93.75 182 LYS A O 1
ATOM 1315 N N . ALA A 1 183 ? -10.450 -11.535 -0.040 1.00 94.00 183 ALA A N 1
ATOM 1316 C CA . ALA A 1 183 ? -9.458 -11.108 -1.024 1.00 94.00 183 ALA A CA 1
ATOM 1317 C C . ALA A 1 183 ? -8.014 -11.535 -0.668 1.00 94.00 183 ALA A C 1
ATOM 1319 O O . ALA A 1 183 ? -7.161 -11.741 -1.529 1.00 94.00 183 ALA A O 1
ATOM 1320 N N . ILE A 1 184 ? -7.702 -11.694 0.619 1.00 90.06 184 ILE A N 1
ATOM 1321 C CA . ILE A 1 184 ? -6.416 -12.255 1.064 1.00 90.06 184 ILE A CA 1
ATOM 1322 C C . ILE A 1 184 ? -6.404 -13.775 0.872 1.00 90.06 184 ILE A C 1
ATOM 1324 O O . ILE A 1 184 ? -5.402 -14.340 0.433 1.00 90.06 184 ILE A O 1
ATOM 1328 N N . ALA A 1 185 ? -7.509 -14.447 1.204 1.00 87.81 185 ALA A N 1
ATOM 1329 C CA . ALA A 1 185 ? -7.627 -15.899 1.111 1.00 87.81 185 ALA A CA 1
ATOM 1330 C C . ALA A 1 185 ? -7.603 -16.404 -0.341 1.00 87.81 185 ALA A C 1
ATOM 1332 O O . ALA A 1 185 ? -7.003 -17.443 -0.616 1.00 87.81 185 ALA A O 1
ATOM 1333 N N . ASP A 1 186 ? -8.227 -15.670 -1.264 1.00 89.69 186 ASP A N 1
ATOM 1334 C CA . ASP A 1 186 ? -8.208 -15.974 -2.698 1.00 89.69 186 ASP A CA 1
ATOM 1335 C C . ASP A 1 186 ? -6.923 -15.490 -3.405 1.00 89.69 186 ASP A C 1
ATOM 1337 O O . ASP A 1 186 ? -6.643 -15.912 -4.528 1.00 89.69 186 ASP A O 1
ATOM 1341 N N . GLY A 1 187 ? -6.111 -14.666 -2.730 1.00 87.62 187 GLY A N 1
ATOM 1342 C CA . GLY A 1 187 ? -4.873 -14.099 -3.262 1.00 87.62 187 GLY A CA 1
ATOM 1343 C C . GLY A 1 187 ? -5.086 -12.977 -4.281 1.00 87.62 187 GLY A C 1
ATOM 1344 O O . GLY A 1 187 ? -4.156 -12.658 -5.018 1.00 87.62 187 GLY A O 1
ATOM 1345 N N . THR A 1 188 ? -6.286 -12.395 -4.354 1.00 89.56 188 THR A N 1
ATOM 1346 C CA . THR A 1 188 ? -6.583 -11.235 -5.210 1.00 89.56 188 THR A CA 1
ATOM 1347 C C . THR A 1 188 ? -6.042 -9.934 -4.627 1.00 89.56 188 THR A C 1
ATOM 1349 O O . THR A 1 188 ? -5.636 -9.051 -5.383 1.00 89.56 188 THR A O 1
ATOM 1352 N N . LEU A 1 189 ? -5.984 -9.824 -3.296 1.00 89.50 189 LEU A N 1
ATOM 1353 C CA . LEU A 1 189 ? -5.309 -8.736 -2.601 1.00 89.50 189 LEU A CA 1
ATOM 1354 C C . LEU A 1 189 ? -3.835 -9.098 -2.407 1.00 89.50 189 LEU A C 1
ATOM 1356 O O . LEU A 1 189 ? -3.449 -9.717 -1.410 1.00 89.50 189 LEU A O 1
ATOM 1360 N N . ASP A 1 190 ? -3.009 -8.694 -3.371 1.00 80.88 190 ASP A N 1
ATOM 1361 C CA . ASP A 1 190 ? -1.556 -8.793 -3.256 1.00 80.88 190 ASP A CA 1
ATOM 1362 C C . ASP A 1 190 ? -1.051 -7.717 -2.292 1.00 80.88 190 ASP A C 1
ATOM 1364 O O . ASP A 1 190 ? -0.750 -6.580 -2.654 1.00 80.88 190 ASP A O 1
ATOM 1368 N N . LEU A 1 191 ? -1.029 -8.062 -1.007 1.00 75.81 191 LEU A N 1
ATOM 1369 C CA . LEU A 1 191 ? -0.414 -7.220 0.007 1.00 75.81 191 LEU A CA 1
ATOM 1370 C C . LEU A 1 191 ? 1.075 -7.140 -0.305 1.00 75.81 191 LEU A C 1
ATOM 1372 O O . LEU A 1 191 ? 1.666 -8.214 -0.429 1.00 75.81 191 LEU A O 1
ATOM 1376 N N . PRO A 1 192 ? 1.707 -5.950 -0.346 1.00 67.44 192 PRO A N 1
ATOM 1377 C CA . PRO A 1 192 ? 3.141 -5.834 -0.574 1.00 67.44 192 PRO A CA 1
ATOM 1378 C C . PRO A 1 192 ? 3.855 -6.722 0.442 1.00 67.44 192 PRO A C 1
ATOM 1380 O O . PRO A 1 192 ? 3.923 -6.430 1.644 1.00 67.44 192 PRO A O 1
ATOM 1383 N N . HIS A 1 193 ? 4.282 -7.898 -0.028 1.00 61.00 193 HIS A N 1
ATOM 1384 C CA . HIS A 1 193 ? 4.731 -8.957 0.852 1.00 61.00 193 HIS A CA 1
ATOM 1385 C C . HIS A 1 193 ? 5.920 -8.406 1.612 1.00 61.00 193 HIS A C 1
ATOM 1387 O O . HIS A 1 193 ? 6.869 -7.889 1.022 1.00 61.00 193 HIS A O 1
ATOM 1393 N N . ARG A 1 194 ? 5.831 -8.470 2.942 1.00 58.16 194 ARG A N 1
ATOM 1394 C CA . ARG A 1 194 ? 6.756 -7.853 3.889 1.00 58.16 194 ARG A CA 1
ATOM 1395 C C . ARG A 1 194 ? 8.122 -8.520 3.790 1.00 58.16 194 ARG A C 1
ATOM 1397 O O . ARG A 1 194 ? 8.471 -9.309 4.653 1.00 58.16 194 ARG A O 1
ATOM 1404 N N . GLY A 1 195 ? 8.850 -8.231 2.716 1.00 48.97 195 GLY A N 1
ATOM 1405 C CA . GLY A 1 195 ? 10.083 -8.884 2.325 1.00 48.97 195 GLY A CA 1
ATOM 1406 C C . GLY A 1 195 ? 10.030 -10.389 2.552 1.00 48.97 195 GLY A C 1
ATOM 1407 O O . GLY A 1 195 ? 10.509 -10.869 3.582 1.00 48.97 195 GLY A O 1
ATOM 1408 N N . HIS A 1 196 ? 9.603 -11.163 1.552 1.00 45.16 196 HIS A N 1
ATOM 1409 C CA . HIS A 1 196 ? 10.268 -12.449 1.363 1.00 45.16 196 HIS A CA 1
ATOM 1410 C C . HIS A 1 196 ? 11.728 -12.147 1.019 1.00 45.16 196 HIS A C 1
ATOM 1412 O O . HIS A 1 196 ? 12.141 -12.133 -0.135 1.00 45.16 196 HIS A O 1
ATOM 1418 N N . GLY A 1 197 ? 12.506 -11.871 2.067 1.00 46.03 197 GLY A N 1
ATOM 1419 C CA . GLY A 1 197 ? 13.950 -11.822 2.088 1.00 46.03 197 GLY A CA 1
ATOM 1420 C C . GLY A 1 197 ? 14.488 -13.213 1.802 1.00 46.03 197 GLY A C 1
ATOM 1421 O O . GLY A 1 197 ? 15.077 -13.857 2.662 1.00 46.03 197 GLY A O 1
ATOM 1422 N N . ARG A 1 198 ? 14.306 -13.665 0.562 1.00 45.09 198 ARG A N 1
ATOM 1423 C CA . ARG A 1 198 ? 15.138 -14.688 -0.060 1.00 45.09 198 ARG A CA 1
ATOM 1424 C C . ARG A 1 198 ? 16.277 -14.021 -0.838 1.00 45.09 198 ARG A C 1
ATOM 1426 O O . ARG A 1 198 ? 16.679 -14.482 -1.892 1.00 45.09 198 ARG A O 1
ATOM 1433 N N . GLY A 1 199 ? 16.788 -12.926 -0.286 1.00 42.50 199 GLY A N 1
ATOM 1434 C CA . GLY A 1 199 ? 18.073 -12.324 -0.600 1.00 42.50 199 GLY A CA 1
ATOM 1435 C C . GLY A 1 199 ? 18.754 -12.045 0.731 1.00 42.50 199 GLY A C 1
ATOM 1436 O O . GLY A 1 199 ? 18.709 -10.929 1.235 1.00 42.50 199 GLY A O 1
ATOM 1437 N N . GLY A 1 200 ? 19.277 -13.092 1.373 1.00 39.78 200 GLY A N 1
ATOM 1438 C CA . GLY A 1 200 ? 20.116 -12.918 2.556 1.00 39.78 200 GLY A CA 1
ATOM 1439 C C . GLY A 1 200 ? 21.349 -12.061 2.225 1.00 39.78 200 GLY A C 1
ATOM 1440 O O . GLY A 1 200 ? 21.694 -11.931 1.049 1.00 39.78 200 GLY A O 1
ATOM 1441 N N . PRO A 1 201 ? 22.060 -11.526 3.233 1.00 43.12 201 PRO A N 1
ATOM 1442 C CA . PRO A 1 201 ? 23.233 -10.643 3.084 1.00 43.12 201 PRO A CA 1
ATOM 1443 C C . PRO A 1 201 ? 24.465 -11.260 2.368 1.00 43.12 201 PRO A C 1
ATOM 1445 O O . PRO A 1 201 ? 25.570 -10.729 2.444 1.00 43.12 201 PRO A O 1
ATOM 1448 N N . GLY A 1 202 ? 24.284 -12.371 1.649 1.00 45.28 202 GLY A N 1
ATOM 1449 C CA . GLY A 1 202 ? 25.247 -12.991 0.741 1.00 45.28 202 GLY A CA 1
ATOM 1450 C C . GLY A 1 202 ? 24.838 -12.973 -0.738 1.00 45.28 202 GLY A C 1
ATOM 1451 O O . GLY A 1 202 ? 25.620 -13.443 -1.557 1.00 45.28 202 GLY A O 1
ATOM 1452 N N . ALA A 1 203 ? 23.678 -12.417 -1.117 1.00 45.84 203 ALA A N 1
ATOM 1453 C CA . ALA A 1 203 ? 23.361 -12.119 -2.520 1.00 45.84 203 ALA A CA 1
ATOM 1454 C C . ALA A 1 203 ? 24.142 -10.870 -2.982 1.00 45.84 203 ALA A C 1
ATOM 1456 O O . ALA A 1 203 ? 23.577 -9.837 -3.326 1.00 45.84 203 ALA A O 1
ATOM 1457 N N . ARG A 1 204 ? 25.473 -10.951 -2.897 1.00 48.84 204 ARG A N 1
ATOM 1458 C CA . ARG A 1 204 ? 26.402 -9.985 -3.479 1.00 48.84 204 ARG A CA 1
ATOM 1459 C C . ARG A 1 204 ? 26.319 -10.136 -4.997 1.00 48.84 204 ARG A C 1
ATOM 1461 O O . ARG A 1 204 ? 26.529 -11.238 -5.495 1.00 48.84 204 ARG A O 1
ATOM 1468 N N . GLY A 1 205 ? 26.040 -9.048 -5.709 1.00 43.94 205 GLY A N 1
ATOM 1469 C CA . GLY A 1 205 ? 26.302 -8.973 -7.148 1.00 43.94 205 GLY A CA 1
ATOM 1470 C C . GLY A 1 205 ? 25.097 -8.970 -8.085 1.00 43.94 205 GLY A C 1
ATOM 1471 O O . GLY A 1 205 ? 25.279 -9.241 -9.263 1.00 43.94 205 GLY A O 1
ATOM 1472 N N . HIS A 1 206 ? 23.892 -8.611 -7.634 1.00 45.56 206 HIS A N 1
ATOM 1473 C CA . HIS A 1 206 ? 23.030 -7.856 -8.548 1.00 45.56 206 HIS A CA 1
ATOM 1474 C C . HIS A 1 206 ? 23.395 -6.389 -8.379 1.00 45.56 206 HIS A C 1
ATOM 1476 O O . HIS A 1 206 ? 22.739 -5.639 -7.658 1.00 45.56 206 HIS A O 1
ATOM 1482 N N . GLU A 1 207 ? 24.520 -6.019 -8.993 1.00 48.97 207 GLU A N 1
ATOM 1483 C CA . GLU A 1 207 ? 24.744 -4.644 -9.415 1.00 48.97 207 GLU A CA 1
ATOM 1484 C C . GLU A 1 207 ? 23.434 -4.198 -10.066 1.00 48.97 207 GLU A C 1
ATOM 1486 O O . GLU A 1 207 ? 22.940 -4.856 -10.988 1.00 48.97 207 GLU A O 1
ATOM 1491 N N . LYS A 1 208 ? 22.803 -3.153 -9.514 1.00 46.88 208 LYS A N 1
ATOM 1492 C CA . LYS A 1 208 ? 21.773 -2.427 -10.254 1.00 46.88 208 LYS A CA 1
ATOM 1493 C C . LYS A 1 208 ? 22.391 -2.178 -11.631 1.00 46.88 208 LYS A C 1
ATOM 1495 O O . LYS A 1 208 ? 23.459 -1.571 -11.658 1.00 46.88 208 LYS A O 1
ATOM 1500 N N . PRO A 1 209 ? 21.818 -2.668 -12.741 1.00 51.66 209 PRO A N 1
ATOM 1501 C CA . PRO A 1 209 ? 22.329 -2.285 -14.042 1.00 51.66 209 PRO A CA 1
ATOM 1502 C C . PRO A 1 209 ? 22.176 -0.764 -14.121 1.00 51.66 209 PRO A C 1
ATOM 1504 O O . PRO A 1 209 ? 21.059 -0.266 -14.239 1.00 51.66 209 PRO A O 1
ATOM 1507 N N . GLU A 1 210 ? 23.277 -0.019 -13.996 1.00 47.25 210 GLU A N 1
ATOM 1508 C CA . GLU A 1 210 ? 23.307 1.455 -13.966 1.00 47.25 210 GLU A CA 1
ATOM 1509 C C . GLU A 1 210 ? 22.942 2.098 -15.322 1.00 47.25 210 GLU A C 1
ATOM 1511 O O . GLU A 1 210 ? 23.258 3.249 -15.594 1.00 47.25 210 GLU A O 1
ATOM 1516 N N . GLY A 1 211 ? 22.238 1.371 -16.188 1.00 55.50 211 GLY A N 1
ATOM 1517 C CA . GLY A 1 211 ? 21.771 1.840 -17.489 1.00 55.50 211 GLY A CA 1
ATOM 1518 C C . GLY A 1 211 ? 20.472 1.184 -17.952 1.00 55.50 211 GLY A C 1
ATOM 1519 O O . GLY A 1 211 ? 20.167 1.230 -19.139 1.00 55.50 211 GLY A O 1
ATOM 1520 N N . GLY A 1 212 ? 19.718 0.539 -17.055 1.00 57.38 212 GLY A N 1
ATOM 1521 C CA . GLY A 1 212 ? 18.377 0.069 -17.390 1.00 57.38 212 GLY A CA 1
ATOM 1522 C C . GLY A 1 212 ? 17.432 1.261 -17.490 1.00 57.38 212 GLY A C 1
ATOM 1523 O O . GLY A 1 212 ? 17.220 1.940 -16.486 1.00 57.38 212 GLY A O 1
ATOM 1524 N N . VAL A 1 213 ? 16.876 1.509 -18.680 1.00 61.88 213 VAL A N 1
ATOM 1525 C CA . VAL A 1 213 ? 15.723 2.406 -18.852 1.00 61.88 213 VAL A CA 1
ATOM 1526 C C . VAL A 1 213 ? 14.690 1.995 -17.810 1.00 61.88 213 VAL A C 1
ATOM 1528 O O . VAL A 1 213 ? 14.406 0.803 -17.649 1.00 61.88 213 VAL A O 1
ATOM 1531 N N . SER A 1 214 ? 14.204 2.946 -17.019 1.00 68.75 214 SER A N 1
ATOM 1532 C CA . SER A 1 214 ? 13.273 2.596 -15.956 1.00 68.75 214 SER A CA 1
ATOM 1533 C C . SER A 1 214 ? 12.019 1.989 -16.593 1.00 68.75 214 SER A C 1
ATOM 1535 O O . SER A 1 214 ? 11.521 2.479 -17.607 1.00 68.75 214 SER A O 1
ATOM 1537 N N . HIS A 1 215 ? 11.471 0.921 -16.004 1.00 74.06 215 HIS A N 1
ATOM 1538 C CA . HIS A 1 215 ? 10.221 0.323 -16.495 1.00 74.06 215 HIS A CA 1
ATOM 1539 C C . HIS A 1 215 ? 9.079 1.351 -16.603 1.00 74.06 215 HIS A C 1
ATOM 1541 O O . HIS A 1 215 ? 8.138 1.149 -17.369 1.00 74.06 215 HIS A O 1
ATOM 1547 N N . ALA A 1 216 ? 9.165 2.450 -15.847 1.00 73.38 216 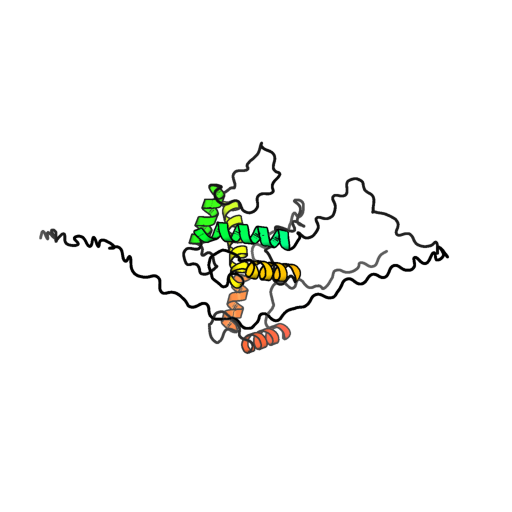ALA A N 1
ATOM 1548 C CA . ALA A 1 216 ? 8.260 3.585 -15.943 1.00 73.38 216 ALA A CA 1
ATOM 1549 C C . ALA A 1 216 ? 8.346 4.278 -17.316 1.00 73.38 216 ALA A C 1
ATOM 1551 O O . ALA A 1 216 ? 7.324 4.418 -17.981 1.00 73.38 216 ALA A O 1
ATOM 1552 N N . GLU A 1 217 ? 9.546 4.622 -17.787 1.00 81.56 217 GLU A N 1
ATOM 1553 C CA . GLU A 1 217 ? 9.749 5.301 -19.076 1.00 81.56 217 GLU A CA 1
ATOM 1554 C C . GLU A 1 217 ? 9.341 4.426 -20.270 1.00 81.56 217 GLU A C 1
ATOM 1556 O O . GLU A 1 217 ? 8.770 4.913 -21.246 1.00 81.56 217 GLU A O 1
ATOM 1561 N N . GLU A 1 218 ? 9.604 3.118 -20.219 1.00 85.00 218 GLU A N 1
ATOM 1562 C CA . GLU A 1 218 ? 9.153 2.194 -21.271 1.00 85.00 218 GLU A CA 1
ATOM 1563 C C . GLU A 1 218 ? 7.633 2.033 -21.269 1.00 85.00 218 GLU A C 1
ATOM 1565 O O . GLU A 1 218 ? 7.005 2.019 -22.331 1.00 85.00 218 GLU A O 1
ATOM 1570 N N . ARG A 1 219 ? 7.018 1.984 -20.083 1.00 87.06 219 ARG A N 1
ATOM 1571 C CA . ARG A 1 219 ? 5.561 1.953 -19.950 1.00 87.06 219 ARG A CA 1
ATOM 1572 C C . ARG A 1 219 ? 4.920 3.222 -20.511 1.00 87.06 219 ARG A C 1
ATOM 1574 O O . ARG A 1 219 ? 3.901 3.117 -21.188 1.00 87.06 219 ARG A O 1
ATOM 1581 N N . GLU A 1 220 ? 5.503 4.392 -20.269 1.00 89.12 220 GLU A N 1
ATOM 1582 C CA . GLU A 1 220 ? 5.019 5.663 -20.822 1.00 89.12 220 GLU A CA 1
ATOM 1583 C C . GLU A 1 220 ? 5.117 5.709 -22.348 1.00 89.12 220 GLU A C 1
ATOM 1585 O O . GLU A 1 220 ? 4.167 6.134 -23.002 1.00 89.12 220 GLU A O 1
ATOM 1590 N N . LYS A 1 221 ? 6.210 5.206 -22.936 1.00 90.50 221 LYS A N 1
ATOM 1591 C CA . LYS A 1 221 ? 6.351 5.106 -24.401 1.00 90.50 221 LYS A CA 1
ATOM 1592 C C . LYS A 1 221 ? 5.288 4.199 -25.021 1.00 90.50 221 LYS A C 1
ATOM 1594 O O . LYS A 1 221 ? 4.729 4.531 -26.067 1.00 90.50 221 LYS A O 1
ATOM 1599 N N . ILE A 1 222 ? 4.995 3.070 -24.373 1.00 91.94 222 ILE A N 1
ATOM 1600 C CA . ILE A 1 222 ? 3.936 2.156 -24.816 1.00 91.94 222 ILE A CA 1
ATOM 1601 C C . ILE A 1 222 ? 2.573 2.845 -24.699 1.00 91.94 222 ILE A C 1
ATOM 1603 O O . ILE A 1 222 ? 1.817 2.845 -25.666 1.00 91.94 222 ILE A O 1
ATOM 1607 N N . LEU A 1 223 ? 2.271 3.486 -23.567 1.00 93.25 223 LEU A N 1
ATOM 1608 C CA . LEU A 1 223 ? 1.019 4.226 -23.404 1.00 93.25 223 LEU A CA 1
ATOM 1609 C C . LEU A 1 223 ? 0.873 5.308 -24.474 1.00 93.25 223 LEU A C 1
ATOM 1611 O O . LEU A 1 223 ? -0.105 5.288 -25.199 1.00 93.25 223 LEU A O 1
ATOM 1615 N N . ALA A 1 224 ? 1.880 6.152 -24.691 1.00 94.19 224 ALA A N 1
ATOM 1616 C CA . ALA A 1 224 ? 1.826 7.206 -25.705 1.00 94.19 224 ALA A CA 1
ATOM 1617 C C . ALA A 1 224 ? 1.588 6.697 -27.143 1.00 94.19 224 ALA A C 1
ATOM 1619 O O . ALA A 1 224 ? 1.130 7.464 -27.989 1.00 94.19 224 ALA A O 1
ATOM 1620 N N . THR A 1 225 ? 1.908 5.429 -27.429 1.00 94.81 225 THR A N 1
ATOM 1621 C CA . THR A 1 225 ? 1.732 4.820 -28.758 1.00 94.81 225 THR A CA 1
ATOM 1622 C C . THR A 1 225 ? 0.351 4.182 -28.936 1.00 94.81 225 THR A C 1
ATOM 1624 O O . THR A 1 225 ? -0.201 4.245 -30.033 1.00 94.81 225 THR A O 1
ATOM 1627 N N . TYR A 1 226 ? -0.200 3.559 -27.888 1.00 95.62 226 TYR A N 1
ATOM 1628 C CA . TYR A 1 226 ? -1.443 2.777 -27.978 1.00 95.62 226 TYR A CA 1
ATOM 1629 C C . TYR A 1 226 ? -2.661 3.462 -27.357 1.00 95.62 226 TYR A C 1
ATOM 1631 O O . TYR A 1 226 ? -3.771 3.165 -27.785 1.00 95.62 226 TYR A O 1
ATOM 1639 N N . ASP A 1 227 ? -2.460 4.363 -26.395 1.00 96.75 227 ASP A N 1
ATOM 1640 C CA . ASP A 1 227 ? -3.506 5.167 -25.759 1.00 96.75 227 ASP A CA 1
ATOM 1641 C C . ASP A 1 227 ? -3.945 6.282 -26.722 1.00 96.75 227 ASP A C 1
ATOM 1643 O O . ASP A 1 227 ? -3.449 7.414 -26.723 1.00 96.75 227 ASP A O 1
ATOM 1647 N N . THR A 1 228 ? -4.850 5.916 -27.624 1.00 96.69 228 THR A N 1
ATOM 1648 C CA . THR A 1 228 ? -5.357 6.795 -28.678 1.00 96.69 228 THR A CA 1
ATOM 1649 C C . THR A 1 228 ? -6.305 7.835 -28.089 1.00 96.69 228 THR A C 1
ATOM 1651 O O . THR A 1 228 ? -6.402 8.954 -28.603 1.00 96.69 228 THR A O 1
ATOM 1654 N N . ASN A 1 229 ? -7.004 7.471 -27.011 1.00 95.31 229 ASN A N 1
ATOM 1655 C CA . ASN A 1 229 ? -7.971 8.334 -26.345 1.00 95.31 229 ASN A CA 1
ATOM 1656 C C . ASN A 1 229 ? -7.322 9.286 -25.307 1.00 95.31 229 ASN A C 1
ATOM 1658 O O . ASN A 1 229 ? -7.940 10.289 -24.944 1.00 95.31 229 ASN A O 1
ATOM 1662 N N . LYS A 1 230 ? -6.058 9.039 -24.928 1.00 95.06 230 LYS A N 1
ATOM 1663 C CA . LYS A 1 230 ? -5.240 9.796 -23.967 1.00 95.06 230 LYS A CA 1
ATOM 1664 C C . LYS A 1 230 ? -5.840 9.853 -22.563 1.00 95.06 230 LYS A C 1
ATOM 1666 O O . LYS A 1 230 ? -5.711 10.873 -21.878 1.00 95.06 230 LYS A O 1
ATOM 1671 N N . ASP A 1 231 ? -6.504 8.786 -22.133 1.00 94.06 231 ASP A N 1
ATOM 1672 C CA . ASP A 1 231 ? -7.091 8.676 -20.795 1.00 94.06 231 ASP A CA 1
ATOM 1673 C C . ASP A 1 231 ? -6.107 8.122 -19.741 1.00 94.06 231 ASP A C 1
ATOM 1675 O O . ASP A 1 231 ? -6.420 8.078 -18.544 1.00 94.06 231 ASP A O 1
ATOM 1679 N N . GLY A 1 232 ? -4.894 7.746 -20.166 1.00 89.81 232 GLY A N 1
ATOM 1680 C CA . GLY A 1 232 ? -3.835 7.183 -19.330 1.00 89.81 232 GLY A CA 1
ATOM 1681 C C . GLY A 1 232 ? -3.995 5.684 -19.054 1.00 89.81 232 GLY A C 1
ATOM 1682 O O . GLY A 1 232 ? -3.251 5.116 -18.240 1.00 89.81 232 GLY A O 1
ATOM 1683 N N . LYS A 1 233 ? -4.966 5.029 -19.690 1.00 92.88 233 LYS A N 1
ATOM 1684 C CA . LYS A 1 233 ? -5.265 3.599 -19.609 1.00 92.88 233 LYS A CA 1
ATOM 1685 C C . LYS A 1 233 ? -5.389 3.044 -21.031 1.00 92.88 233 LYS A C 1
ATOM 1687 O O . LYS A 1 233 ? -5.472 3.770 -22.001 1.00 92.88 233 LYS A O 1
ATOM 1692 N N . LEU A 1 234 ? -5.317 1.719 -21.153 1.00 92.75 234 LEU A N 1
ATOM 1693 C CA . LEU A 1 234 ? -5.537 1.044 -22.432 1.00 92.75 234 LEU A CA 1
ATOM 1694 C C . LEU A 1 234 ? -6.883 0.336 -22.376 1.00 92.75 234 LEU A C 1
ATOM 1696 O O . LEU A 1 234 ? -7.078 -0.546 -21.526 1.00 92.75 234 LEU A O 1
ATOM 1700 N N . ASP A 1 235 ? -7.784 0.696 -23.280 1.00 96.56 235 ASP A N 1
ATOM 1701 C CA . ASP A 1 235 ? -9.056 0.011 -23.454 1.00 96.56 235 ASP A CA 1
ATOM 1702 C C . ASP A 1 235 ? -8.874 -1.392 -24.072 1.00 96.56 235 ASP A C 1
ATOM 1704 O O . ASP A 1 235 ? -7.768 -1.848 -24.378 1.00 96.56 235 ASP A O 1
ATOM 1708 N N . GLU A 1 236 ? -9.960 -2.152 -24.215 1.00 93.44 236 GLU A N 1
ATOM 1709 C CA . GLU A 1 236 ? -9.878 -3.529 -24.715 1.00 93.44 236 GLU A CA 1
ATOM 1710 C C . GLU A 1 236 ? -9.363 -3.625 -26.163 1.00 93.44 236 GLU A C 1
ATOM 1712 O O . GLU A 1 236 ? -8.634 -4.567 -26.493 1.00 93.44 236 GLU A O 1
ATOM 1717 N N . LYS A 1 237 ? -9.670 -2.636 -27.011 1.00 96.56 237 LYS A N 1
ATOM 1718 C CA . LYS A 1 237 ? -9.189 -2.581 -28.398 1.00 96.56 237 LYS A CA 1
ATOM 1719 C C . LYS A 1 237 ? -7.710 -2.208 -28.441 1.00 96.56 237 LYS A C 1
ATOM 1721 O O . LYS A 1 237 ? -6.941 -2.856 -29.151 1.00 96.56 237 LYS A O 1
ATOM 1726 N N . GLU A 1 238 ? -7.294 -1.227 -27.648 1.00 97.06 238 GLU A N 1
ATOM 1727 C CA . GLU A 1 238 ? -5.901 -0.779 -27.550 1.00 97.06 238 GLU A CA 1
ATOM 1728 C C . GLU A 1 238 ? -5.002 -1.879 -26.964 1.00 97.06 238 GLU A C 1
ATOM 1730 O O . GLU A 1 238 ? -3.913 -2.153 -27.475 1.00 97.06 238 GLU A O 1
ATOM 1735 N N . ARG A 1 239 ? -5.488 -2.614 -25.953 1.00 94.94 239 ARG A N 1
ATOM 1736 C CA . ARG A 1 239 ? -4.792 -3.794 -25.412 1.00 94.94 239 ARG A CA 1
ATOM 1737 C C . ARG A 1 239 ? -4.678 -4.926 -26.428 1.00 94.94 239 ARG A C 1
ATOM 1739 O O . ARG A 1 239 ? -3.669 -5.633 -26.413 1.00 94.94 239 ARG A O 1
ATOM 1746 N N . ALA A 1 240 ? -5.688 -5.140 -27.272 1.00 95.62 240 ALA A N 1
ATOM 1747 C CA . ALA A 1 240 ? -5.624 -6.148 -28.328 1.00 95.62 240 ALA A CA 1
ATOM 1748 C C . ALA A 1 240 ? -4.552 -5.796 -29.373 1.00 95.62 240 ALA A C 1
ATOM 1750 O O . ALA A 1 240 ? -3.770 -6.670 -29.751 1.00 95.62 240 ALA A O 1
ATOM 1751 N N . ALA A 1 241 ? -4.455 -4.521 -29.763 1.00 96.12 241 ALA A N 1
ATOM 1752 C CA . ALA A 1 241 ? -3.404 -4.031 -30.654 1.00 96.12 241 ALA A CA 1
ATOM 1753 C C . ALA A 1 241 ? -2.004 -4.198 -30.037 1.00 96.12 241 ALA A C 1
ATOM 1755 O O . ALA A 1 241 ? -1.122 -4.782 -30.668 1.00 96.12 241 ALA A O 1
ATOM 1756 N N . LEU A 1 242 ? -1.828 -3.797 -28.771 1.00 95.00 242 LEU A N 1
ATOM 1757 C CA . LEU A 1 242 ? -0.571 -3.987 -28.042 1.00 95.00 242 LEU A CA 1
ATOM 1758 C C . LEU A 1 242 ? -0.153 -5.465 -28.004 1.00 95.00 242 LEU A C 1
ATOM 1760 O O . LEU A 1 242 ? 1.006 -5.792 -28.242 1.00 95.00 242 LEU A O 1
ATOM 1764 N N . ARG A 1 243 ? -1.092 -6.380 -27.725 1.00 92.31 243 ARG A N 1
ATOM 1765 C CA . ARG A 1 243 ? -0.812 -7.826 -27.702 1.00 92.31 243 ARG A CA 1
ATOM 1766 C C . ARG A 1 243 ? -0.369 -8.353 -29.063 1.00 92.31 243 ARG A C 1
ATOM 1768 O O . ARG A 1 243 ? 0.586 -9.121 -29.102 1.00 92.31 243 ARG A O 1
ATOM 1775 N N . ALA A 1 244 ? -1.026 -7.936 -30.143 1.00 95.38 244 ALA A N 1
ATOM 1776 C CA . ALA A 1 244 ? -0.661 -8.351 -31.494 1.00 95.38 244 ALA A CA 1
ATOM 1777 C C . ALA A 1 244 ? 0.760 -7.894 -31.868 1.00 95.38 244 ALA A C 1
ATOM 1779 O O . ALA A 1 244 ? 1.521 -8.666 -32.449 1.00 95.38 244 ALA A O 1
ATOM 1780 N N . ASP A 1 245 ? 1.153 -6.676 -31.487 1.00 95.69 245 ASP A N 1
ATOM 1781 C CA . ASP A 1 245 ? 2.501 -6.165 -31.759 1.00 95.69 245 ASP A CA 1
ATOM 1782 C C . ASP A 1 245 ? 3.579 -6.798 -30.866 1.00 95.69 245 ASP A C 1
ATOM 1784 O O . ASP A 1 245 ? 4.699 -7.026 -31.329 1.00 95.69 245 ASP A O 1
ATOM 1788 N N . VAL A 1 246 ? 3.247 -7.155 -29.621 1.00 91.56 246 VAL A N 1
ATOM 1789 C CA . VAL A 1 246 ? 4.122 -7.961 -28.750 1.00 91.56 246 VAL A CA 1
ATOM 1790 C C . VAL A 1 246 ? 4.314 -9.370 -29.318 1.00 91.56 246 VAL A C 1
ATOM 1792 O O . VAL A 1 246 ? 5.438 -9.863 -29.360 1.00 91.56 246 VAL A O 1
ATOM 1795 N N . GLU A 1 247 ? 3.246 -10.024 -29.780 1.00 88.75 247 GLU A N 1
ATOM 1796 C CA . GLU A 1 247 ? 3.312 -11.365 -30.379 1.00 88.75 247 GLU A CA 1
ATOM 1797 C C . GLU A 1 247 ? 4.088 -11.364 -31.703 1.00 88.75 247 GLU A C 1
ATOM 1799 O O . GLU A 1 247 ? 4.875 -12.272 -31.966 1.00 88.75 247 GLU A O 1
ATOM 1804 N N . ALA A 1 248 ? 3.945 -10.299 -32.496 1.00 93.44 248 ALA A N 1
ATOM 1805 C CA . ALA A 1 248 ? 4.744 -10.067 -33.695 1.00 93.44 248 ALA A CA 1
ATOM 1806 C C . ALA A 1 248 ? 6.206 -9.674 -33.398 1.00 93.44 248 ALA A C 1
ATOM 1808 O O . ALA A 1 248 ? 6.993 -9.526 -34.333 1.00 93.44 248 ALA A O 1
ATOM 1809 N N . GLY A 1 249 ? 6.576 -9.474 -32.127 1.00 91.19 249 GLY A N 1
ATOM 1810 C CA . GLY A 1 249 ? 7.926 -9.087 -31.715 1.00 91.19 249 GLY A CA 1
ATOM 1811 C C . GLY A 1 249 ? 8.310 -7.649 -32.070 1.00 91.19 249 GLY A C 1
ATOM 1812 O O . GLY A 1 249 ? 9.493 -7.323 -32.069 1.00 91.19 249 GLY A O 1
ATOM 1813 N N . LYS A 1 250 ? 7.340 -6.777 -32.381 1.00 93.50 250 LYS A N 1
ATOM 1814 C CA . LYS A 1 250 ? 7.600 -5.347 -32.624 1.00 93.50 250 LYS A CA 1
ATOM 1815 C C . LYS A 1 250 ? 7.875 -4.582 -31.333 1.00 93.50 250 LYS A C 1
ATOM 1817 O O . LYS A 1 250 ? 8.537 -3.551 -31.367 1.00 93.50 250 LYS A O 1
ATOM 1822 N N . ILE A 1 251 ? 7.352 -5.081 -30.213 1.00 91.31 251 ILE A N 1
ATOM 1823 C CA . ILE A 1 251 ? 7.597 -4.539 -28.878 1.00 91.31 251 ILE A CA 1
ATOM 1824 C C . ILE A 1 251 ? 8.332 -5.591 -28.071 1.00 91.31 251 ILE A C 1
ATOM 1826 O O . ILE A 1 251 ? 7.779 -6.638 -27.729 1.00 91.31 251 ILE A O 1
ATOM 1830 N N . GLU A 1 252 ? 9.579 -5.287 -27.741 1.00 83.12 252 GLU A N 1
ATOM 1831 C CA . GLU A 1 252 ? 10.348 -6.069 -26.791 1.00 83.12 252 GLU A CA 1
ATOM 1832 C C . GLU A 1 252 ? 9.895 -5.679 -25.382 1.00 83.12 252 GLU A C 1
ATOM 1834 O O . GLU A 1 252 ? 10.184 -4.588 -24.894 1.00 83.12 252 GLU A O 1
ATOM 1839 N N . LEU A 1 253 ? 9.102 -6.545 -24.744 1.00 77.31 253 LEU A N 1
ATOM 1840 C CA . LEU A 1 253 ? 8.709 -6.319 -23.359 1.00 77.31 253 LEU A CA 1
ATOM 1841 C C . LEU A 1 253 ? 9.940 -6.500 -22.462 1.00 77.31 253 LEU A C 1
ATOM 1843 O O . LEU A 1 253 ? 10.537 -7.584 -22.455 1.00 77.31 253 LEU A O 1
ATOM 1847 N N . PRO A 1 254 ? 10.289 -5.492 -21.654 1.00 66.56 254 PRO A N 1
ATOM 1848 C CA . PRO A 1 254 ? 11.402 -5.595 -20.733 1.00 66.56 254 PRO A CA 1
ATOM 1849 C C . PRO A 1 254 ? 11.080 -6.675 -19.691 1.00 66.56 254 PRO A C 1
ATOM 1851 O O . PRO A 1 254 ? 10.108 -6.591 -18.941 1.00 66.56 254 PRO A O 1
ATOM 1854 N N . GLY A 1 255 ? 11.891 -7.729 -19.632 1.00 60.50 255 GLY A N 1
ATOM 1855 C CA . GLY A 1 255 ? 11.879 -8.624 -18.475 1.00 60.50 255 GLY A CA 1
ATOM 1856 C C . GLY A 1 255 ? 10.964 -9.848 -18.534 1.00 60.50 255 GLY A C 1
ATOM 1857 O O . GLY A 1 255 ? 10.449 -10.280 -17.503 1.00 60.50 255 GLY A O 1
ATOM 1858 N N . ARG A 1 256 ? 10.895 -10.555 -19.664 1.00 52.97 256 ARG A N 1
ATOM 1859 C CA . ARG A 1 256 ? 10.936 -12.023 -19.550 1.00 52.97 256 ARG A CA 1
ATOM 1860 C C . ARG A 1 256 ? 12.369 -12.475 -19.797 1.00 52.97 256 ARG A C 1
ATOM 1862 O O . ARG A 1 256 ? 12.671 -12.841 -20.930 1.00 52.97 256 ARG A O 1
ATOM 1869 N N . PRO A 1 257 ? 13.261 -12.466 -18.775 1.00 51.00 257 PRO A N 1
ATOM 1870 C CA . PRO A 1 257 ? 14.513 -13.197 -18.893 1.00 51.00 257 PRO A CA 1
ATOM 1871 C C . PRO A 1 257 ? 14.120 -14.601 -19.317 1.00 51.00 257 PRO A C 1
ATOM 1873 O O . PRO A 1 257 ? 13.331 -15.264 -18.632 1.00 51.00 257 PRO A O 1
ATOM 1876 N N . GLY A 1 258 ? 14.550 -14.973 -20.520 1.00 48.09 258 GLY A N 1
ATOM 1877 C CA . GLY A 1 258 ? 14.106 -16.188 -21.161 1.00 48.09 258 GLY A CA 1
ATOM 1878 C C . GLY A 1 258 ? 14.169 -17.321 -20.151 1.00 48.09 258 GLY A C 1
ATOM 1879 O O . GLY A 1 258 ? 15.214 -17.615 -19.568 1.00 48.09 258 GLY A O 1
ATOM 1880 N N . ARG A 1 259 ? 13.043 -18.010 -19.962 1.00 51.72 259 ARG A N 1
ATOM 1881 C CA . ARG A 1 259 ? 13.008 -19.364 -19.395 1.00 51.72 259 ARG A CA 1
ATOM 1882 C C . ARG A 1 259 ? 13.637 -20.343 -20.406 1.00 51.72 259 ARG A C 1
ATOM 1884 O O . ARG A 1 259 ? 13.122 -21.422 -20.658 1.00 51.72 259 ARG A O 1
ATOM 1891 N N . SER A 1 260 ? 14.729 -19.930 -21.029 1.00 49.78 260 SER A N 1
ATOM 1892 C CA . SER A 1 260 ? 15.523 -20.608 -22.029 1.00 49.78 260 SER A CA 1
ATOM 1893 C C . SER A 1 260 ? 16.883 -20.818 -21.381 1.00 49.78 260 SER A C 1
ATOM 1895 O O . SER A 1 260 ? 17.701 -19.906 -21.321 1.00 49.78 260 SER A O 1
ATOM 1897 N N . GLY A 1 261 ? 17.106 -22.012 -20.834 1.00 49.19 261 GLY A N 1
ATOM 1898 C CA . GLY A 1 261 ? 18.469 -22.434 -20.520 1.00 49.19 261 GLY A CA 1
ATOM 1899 C C . GLY A 1 261 ? 18.845 -22.592 -19.051 1.00 49.19 261 GLY A C 1
ATOM 1900 O O . GLY A 1 261 ? 20.033 -22.566 -18.749 1.00 49.19 261 GLY A O 1
ATOM 1901 N N . ARG A 1 262 ? 17.920 -22.929 -18.137 1.00 51.06 262 ARG A N 1
ATOM 1902 C CA . ARG A 1 262 ? 18.338 -23.883 -17.088 1.00 51.06 262 ARG A CA 1
ATOM 1903 C C . ARG A 1 262 ? 18.468 -25.246 -17.748 1.00 51.06 262 ARG A C 1
ATOM 1905 O O . ARG A 1 262 ? 17.580 -26.090 -17.650 1.00 51.06 262 ARG A O 1
ATOM 1912 N N . GLY A 1 263 ? 19.572 -25.408 -18.473 1.00 48.66 263 GLY A N 1
ATOM 1913 C CA . GLY A 1 263 ? 20.084 -26.707 -18.842 1.00 48.66 263 GLY A CA 1
ATOM 1914 C C . GLY A 1 263 ? 20.134 -27.541 -17.574 1.00 48.66 263 GLY A C 1
ATOM 1915 O O . GLY A 1 263 ? 20.918 -27.272 -16.665 1.00 48.66 263 GLY A O 1
ATOM 1916 N N . ARG A 1 264 ? 19.266 -28.552 -17.512 1.00 52.62 264 ARG A N 1
ATOM 1917 C CA . ARG A 1 264 ? 19.643 -29.814 -16.893 1.00 52.62 264 ARG A CA 1
ATOM 1918 C C . ARG A 1 264 ? 20.969 -30.185 -17.546 1.00 52.62 264 ARG A C 1
ATOM 1920 O O . ARG A 1 264 ? 20.978 -30.637 -18.687 1.00 52.62 264 ARG A O 1
ATOM 1927 N N . GLY A 1 265 ? 22.077 -29.899 -16.868 1.00 49.31 265 GLY A N 1
ATOM 1928 C CA . GLY A 1 265 ? 23.344 -30.509 -17.228 1.00 49.31 265 GLY A CA 1
ATOM 1929 C C . GLY A 1 265 ? 23.111 -32.021 -17.270 1.00 49.31 265 GLY A C 1
ATOM 1930 O O . GLY A 1 265 ? 22.448 -32.539 -16.363 1.00 49.31 265 GLY A O 1
ATOM 1931 N N . PRO A 1 266 ? 23.547 -32.729 -18.321 1.00 59.53 266 PRO A N 1
ATOM 1932 C CA . PRO A 1 266 ? 23.519 -34.179 -18.295 1.00 59.53 266 PRO A CA 1
ATOM 1933 C C . PRO A 1 266 ? 24.397 -34.617 -17.122 1.00 59.53 266 PRO A C 1
ATOM 1935 O O . PRO A 1 266 ? 25.580 -34.277 -17.071 1.00 59.53 266 PRO A O 1
ATOM 1938 N N . GLY A 1 267 ? 23.788 -35.302 -16.153 1.00 63.03 267 GLY A N 1
ATOM 1939 C CA . GLY A 1 267 ? 24.527 -35.970 -15.093 1.00 63.03 267 GLY A CA 1
ATOM 1940 C C . GLY A 1 267 ? 25.575 -36.878 -15.728 1.00 63.03 267 GLY A C 1
ATOM 1941 O O . GLY A 1 267 ? 25.250 -37.668 -16.617 1.00 63.03 267 GLY A O 1
ATOM 1942 N N . ARG A 1 268 ? 26.824 -36.688 -15.314 1.00 58.50 268 ARG A N 1
ATOM 1943 C CA . ARG A 1 268 ? 27.899 -37.662 -15.471 1.00 58.50 268 ARG A CA 1
ATOM 1944 C C . ARG A 1 268 ? 28.058 -38.397 -14.155 1.00 58.50 268 ARG A C 1
ATOM 1946 O O . ARG A 1 268 ? 27.883 -37.725 -13.113 1.00 58.50 268 ARG A O 1
#

Foldseek 3Di:
DDDDDDDDDDDDDDPPDPPDDPPDDDDDDPPDDDPPPPDPDDDDDDDDDDDDDPDDDDDDPDDDDPDDPPDPPPPDPDPPDPQLLNVLVLLLVLLLLLVVLPPVLQQAHDPNSLLVQLVCVLVVVDDNCDPPDDDPPDDDRCPSVNSSVSSVLSRVSSSLLSVLPPVSPSGHDPNSSVVSSVCVVVVVSVRVPPDPCPPPPPVPDPPPPPDDDPLVVLLVVLCVVQVPVPPSDHDPVSVVVVVVCVVVVVDDRPDPPDPPDPPPPPDD

Sequence (268 aa):
MKLVIQLSLAALVAASLPLEAQRGRPLGVTVGDNPNAETQAGPPAEGARRGRPLGVTVGRPSDADSESDAARPGGRPPAGRPDPDSSAERLAGLYASVRPFDANSDGKLDDKETDAVAKAIVEGKLRPGAPKGRGPGGRPEVSEDRAGHAADRIAEGYAALSPFDKNKDGQLNEDESAAVKKAIADGTLDLPHRGHGRGGPGARGHEKPEGGVSHAEEREKILATYDTNKDGKLDEKERAALRADVEAGKIELPGRPGRSGRGRGPGR

Radius of gyration: 31.28 Å; chains: 1; bounding box: 70×120×60 Å

Secondary structure (DSSP, 8-state):
----------------------------------------PPPP------------------------S---TT-PPP-PPPPHHHHHHHHHHHHHHHGGG-SS-SSS--HHHHHHHHHHHHTTSS-S---TT--TT------HHHHHHHHHHHHHHHHHHTTT-SS-SSS--HHHHHHHHHHHHTT-S----S----S-TT-TT----TTPPPHHHHHHHHHHHH-SS-SSS--HHHHHHHHHHHHTTSS--TT---S-----PPP-